Protein AF-A0A846CTP6-F1 (afdb_monomer_lite)

Structure (mmCIF, N/CA/C/O backbone):
data_AF-A0A846CTP6-F1
#
_entry.id   AF-A0A846CTP6-F1
#
loop_
_atom_site.group_PDB
_atom_site.id
_atom_site.type_symbol
_atom_site.label_atom_id
_atom_site.label_alt_id
_atom_site.label_comp_id
_atom_site.label_asym_id
_atom_site.label_entity_id
_atom_site.label_seq_id
_atom_site.pdbx_PDB_ins_code
_atom_site.Cartn_x
_atom_site.Cartn_y
_atom_site.Cartn_z
_atom_site.occupancy
_atom_site.B_iso_or_equiv
_atom_site.auth_seq_id
_atom_site.auth_comp_id
_atom_site.auth_asym_id
_atom_site.auth_atom_id
_atom_site.pdbx_PDB_model_num
ATOM 1 N N . MET A 1 1 ? -0.489 -2.146 7.305 1.00 81.75 1 MET A N 1
ATOM 2 C CA . MET A 1 1 ? 0.493 -1.624 6.332 1.00 81.75 1 MET A CA 1
ATOM 3 C C . MET A 1 1 ? 1.408 -2.768 5.956 1.00 81.75 1 MET A C 1
ATOM 5 O O . MET A 1 1 ? 1.941 -3.407 6.858 1.00 81.75 1 MET A O 1
ATOM 9 N N . VAL A 1 2 ? 1.559 -3.030 4.663 1.00 93.38 2 VAL A N 1
ATOM 10 C CA . VAL A 1 2 ? 2.414 -4.091 4.123 1.00 93.38 2 VAL A CA 1
ATOM 11 C C . VAL A 1 2 ? 3.344 -3.476 3.090 1.00 93.38 2 VAL A C 1
ATOM 13 O O . VAL A 1 2 ? 2.882 -2.752 2.216 1.00 93.38 2 VAL A O 1
ATOM 16 N N . LEU A 1 3 ? 4.639 -3.773 3.191 1.00 95.88 3 LEU A N 1
ATOM 17 C CA . LEU A 1 3 ? 5.658 -3.330 2.242 1.00 95.88 3 LEU A CA 1
ATOM 18 C C . LEU A 1 3 ? 6.191 -4.537 1.465 1.00 95.88 3 LEU A C 1
ATOM 20 O O . LEU A 1 3 ? 6.642 -5.514 2.067 1.00 95.88 3 LEU A O 1
ATOM 24 N N . ILE A 1 4 ? 6.149 -4.458 0.138 1.00 97.75 4 ILE A N 1
ATOM 25 C CA . ILE A 1 4 ? 6.638 -5.480 -0.786 1.00 97.75 4 ILE A CA 1
ATOM 26 C C . ILE A 1 4 ? 7.762 -4.881 -1.629 1.00 97.75 4 ILE A C 1
ATOM 28 O O . ILE A 1 4 ? 7.510 -4.068 -2.515 1.00 97.75 4 ILE A O 1
ATOM 32 N N . GLU A 1 5 ? 8.995 -5.320 -1.384 1.00 98.00 5 GLU A N 1
ATOM 33 C CA . GLU A 1 5 ? 10.136 -4.970 -2.238 1.00 98.00 5 GLU A CA 1
ATOM 34 C C . GLU A 1 5 ? 9.989 -5.670 -3.596 1.00 98.00 5 GLU A C 1
ATOM 36 O O . GLU A 1 5 ? 9.775 -6.895 -3.648 1.00 98.00 5 GLU A O 1
ATOM 41 N N . ALA A 1 6 ? 10.113 -4.928 -4.699 1.00 97.94 6 ALA A N 1
ATOM 42 C CA . ALA A 1 6 ? 9.926 -5.465 -6.048 1.00 97.94 6 ALA A CA 1
ATOM 43 C C . ALA A 1 6 ? 10.964 -6.550 -6.392 1.00 97.94 6 ALA A C 1
ATOM 45 O O . ALA A 1 6 ? 10.695 -7.482 -7.162 1.00 97.94 6 ALA A O 1
ATOM 46 N N . GLU A 1 7 ? 12.152 -6.477 -5.791 1.00 97.19 7 GLU A N 1
ATOM 47 C CA . GLU A 1 7 ? 13.239 -7.444 -5.909 1.00 97.19 7 GLU A CA 1
ATOM 48 C C . GLU A 1 7 ? 13.174 -8.602 -4.899 1.00 97.19 7 GLU A C 1
ATOM 50 O O . GLU A 1 7 ? 13.998 -9.518 -4.989 1.00 97.19 7 GLU A O 1
ATOM 55 N N . SER A 1 8 ? 12.201 -8.621 -3.980 1.00 96.75 8 SER A N 1
ATOM 56 C CA . SER A 1 8 ? 12.082 -9.693 -2.980 1.00 96.75 8 SER A CA 1
ATOM 57 C C . SER A 1 8 ? 11.817 -11.068 -3.600 1.00 96.75 8 SER A C 1
ATOM 59 O O . SER A 1 8 ? 11.243 -11.197 -4.683 1.00 96.75 8 SER A O 1
ATOM 61 N N . ASP A 1 9 ? 12.174 -12.136 -2.885 1.00 96.31 9 ASP A N 1
ATOM 62 C CA . ASP A 1 9 ? 11.922 -13.520 -3.321 1.00 96.31 9 ASP A CA 1
ATOM 63 C C . ASP A 1 9 ? 10.427 -13.879 -3.383 1.00 96.31 9 ASP A C 1
ATOM 65 O O . ASP A 1 9 ? 10.045 -14.865 -4.012 1.00 96.31 9 ASP A O 1
ATOM 69 N N . ARG A 1 10 ? 9.572 -13.077 -2.738 1.00 95.38 10 ARG A N 1
ATOM 70 C CA . ARG A 1 10 ? 8.116 -13.238 -2.761 1.00 95.38 10 ARG A CA 1
ATOM 71 C C . ARG A 1 10 ? 7.496 -12.786 -4.088 1.00 95.38 10 ARG A C 1
ATOM 73 O O . ARG A 1 10 ? 6.404 -13.235 -4.429 1.00 95.38 10 ARG A O 1
ATOM 80 N N . VAL A 1 11 ? 8.182 -11.916 -4.828 1.00 98.19 11 VAL A N 1
ATOM 81 C CA . VAL A 1 11 ? 7.697 -11.366 -6.094 1.00 98.19 11 VAL A CA 1
ATOM 82 C C . VAL A 1 11 ? 8.252 -12.181 -7.254 1.00 98.19 11 VAL A C 1
ATOM 84 O O . VAL A 1 11 ? 9.461 -12.254 -7.484 1.00 98.19 11 VAL A O 1
ATOM 87 N N . THR A 1 12 ? 7.353 -12.776 -8.033 1.00 98.44 12 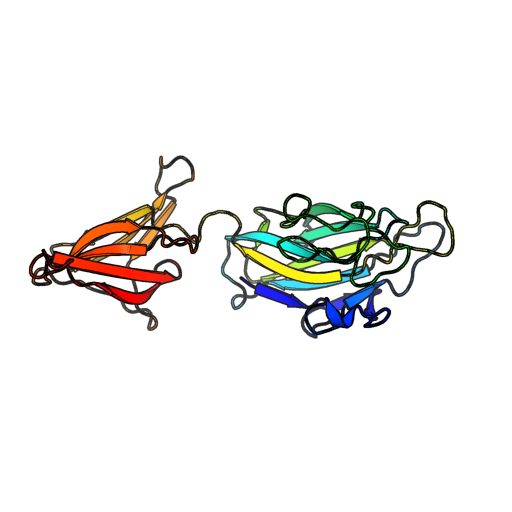THR A N 1
ATOM 88 C CA . THR A 1 12 ? 7.710 -13.358 -9.324 1.00 98.44 12 THR A CA 1
ATOM 89 C C . THR A 1 12 ? 7.899 -12.233 -10.330 1.00 98.44 12 THR A C 1
ATOM 91 O O . THR A 1 12 ? 7.005 -11.418 -10.539 1.00 98.44 12 THR A O 1
ATOM 94 N N . ARG A 1 13 ? 9.065 -12.211 -10.971 1.00 97.69 13 ARG A N 1
ATOM 95 C CA . ARG A 1 13 ? 9.471 -11.210 -11.959 1.00 97.69 13 ARG A CA 1
ATOM 96 C C . ARG A 1 13 ? 9.541 -11.838 -13.344 1.00 97.69 13 ARG A C 1
ATOM 98 O O . ARG A 1 13 ? 10.280 -12.802 -13.543 1.00 97.69 13 ARG A O 1
ATOM 105 N N . VAL A 1 14 ? 8.820 -11.274 -14.305 1.00 96.38 14 VAL A N 1
ATOM 106 C CA . VAL A 1 14 ? 8.931 -11.597 -15.734 1.00 96.38 14 VAL A CA 1
ATOM 107 C C . VAL A 1 14 ? 9.439 -10.360 -16.461 1.00 96.38 14 VAL A C 1
ATOM 109 O O . VAL A 1 14 ? 8.947 -9.267 -16.212 1.00 96.38 14 VAL A O 1
ATOM 112 N N . ASN A 1 15 ? 10.437 -10.533 -17.332 1.00 94.81 15 ASN A N 1
ATOM 113 C CA . ASN A 1 15 ? 11.067 -9.442 -18.086 1.00 94.81 15 ASN A CA 1
ATOM 114 C C . ASN A 1 15 ? 11.619 -8.289 -17.214 1.00 94.81 15 ASN A C 1
ATOM 116 O O . ASN A 1 15 ? 11.739 -7.151 -17.653 1.00 94.81 15 ASN A O 1
ATOM 120 N N . TYR A 1 16 ? 11.996 -8.603 -15.977 1.00 95.94 16 TYR A N 1
ATOM 121 C CA . TYR A 1 16 ? 12.657 -7.687 -15.056 1.00 95.94 16 TYR A CA 1
ATOM 122 C C . TYR A 1 16 ? 14.032 -8.227 -14.675 1.00 95.94 16 TYR A C 1
ATOM 124 O O . TYR A 1 16 ? 14.203 -9.427 -14.447 1.00 95.94 16 TYR A O 1
ATOM 132 N N . GLU A 1 17 ? 15.001 -7.331 -14.548 1.00 95.12 17 GLU A N 1
ATOM 133 C CA . GLU A 1 17 ? 16.251 -7.574 -13.836 1.00 95.12 17 GLU A CA 1
ATOM 134 C C . GLU A 1 17 ? 16.379 -6.625 -12.644 1.00 95.12 17 GLU A C 1
ATOM 136 O O . GLU A 1 17 ? 15.745 -5.577 -12.585 1.00 95.12 17 GLU A O 1
ATOM 141 N N . THR A 1 18 ? 17.200 -7.000 -11.670 1.00 96.56 18 THR A N 1
ATOM 142 C CA . THR A 1 18 ? 17.466 -6.176 -10.486 1.00 96.56 18 THR A CA 1
ATOM 143 C C . THR A 1 18 ? 18.641 -5.236 -10.731 1.00 96.56 18 THR A C 1
ATOM 145 O O . THR A 1 18 ? 19.689 -5.691 -11.193 1.00 96.56 18 THR A O 1
ATOM 148 N N . THR A 1 19 ? 18.534 -3.980 -10.313 1.00 95.19 19 THR A N 1
ATOM 149 C CA . THR A 1 19 ? 19.566 -2.953 -10.489 1.00 95.19 19 THR A CA 1
ATOM 150 C C . THR A 1 19 ? 19.835 -2.188 -9.195 1.00 95.19 19 THR A C 1
ATOM 152 O O . THR A 1 19 ? 18.993 -2.090 -8.307 1.00 95.19 19 THR A O 1
ATOM 155 N N . SER A 1 20 ? 21.045 -1.654 -9.089 1.00 95.06 20 SER A N 1
ATOM 156 C CA . SER A 1 20 ? 21.465 -0.694 -8.062 1.00 95.06 20 SER A CA 1
ATOM 157 C C . SER A 1 20 ? 22.399 0.362 -8.669 1.00 95.06 20 SER A C 1
ATOM 159 O O . SER A 1 20 ? 23.238 0.945 -7.984 1.00 95.06 20 SER A O 1
ATOM 161 N N . ALA A 1 21 ? 22.343 0.534 -9.993 1.00 92.94 21 ALA A N 1
ATOM 162 C CA . ALA A 1 21 ? 23.186 1.478 -10.714 1.00 92.94 21 ALA A CA 1
ATOM 163 C C . ALA A 1 21 ? 22.807 2.931 -10.378 1.00 92.94 21 ALA A C 1
ATOM 165 O O . ALA A 1 21 ? 21.792 3.191 -9.742 1.00 92.94 21 ALA A O 1
ATOM 166 N N . ASN A 1 22 ? 23.629 3.893 -10.808 1.00 93.38 22 ASN A N 1
ATOM 167 C CA . ASN A 1 22 ? 23.324 5.330 -10.733 1.00 93.38 22 ASN A CA 1
ATOM 168 C C . ASN A 1 22 ? 22.947 5.860 -9.334 1.00 93.38 22 ASN A C 1
ATOM 170 O O . ASN A 1 22 ? 22.260 6.872 -9.208 1.00 93.38 22 ASN A O 1
ATOM 174 N N . ASN A 1 23 ? 23.452 5.220 -8.275 1.00 95.75 23 ASN A N 1
ATOM 175 C CA . ASN A 1 23 ? 23.150 5.530 -6.874 1.00 95.75 23 ASN A CA 1
ATOM 176 C C . ASN A 1 23 ? 21.682 5.293 -6.467 1.00 95.75 23 ASN A C 1
ATOM 178 O O . ASN A 1 23 ? 21.224 5.880 -5.479 1.00 95.75 23 ASN A O 1
ATOM 182 N N . ILE A 1 24 ? 20.938 4.469 -7.215 1.00 94.88 24 ILE A N 1
ATOM 183 C CA . ILE A 1 24 ? 19.574 4.034 -6.869 1.00 94.88 24 ILE A CA 1
ATOM 184 C C . ILE A 1 24 ? 19.533 3.446 -5.453 1.00 94.88 24 ILE A C 1
ATOM 186 O O . ILE A 1 24 ? 18.601 3.720 -4.706 1.00 94.88 24 ILE A O 1
ATOM 190 N N . ASP A 1 25 ? 20.590 2.749 -5.034 1.00 95.75 25 ASP A N 1
ATOM 191 C CA . ASP A 1 25 ? 20.755 2.173 -3.695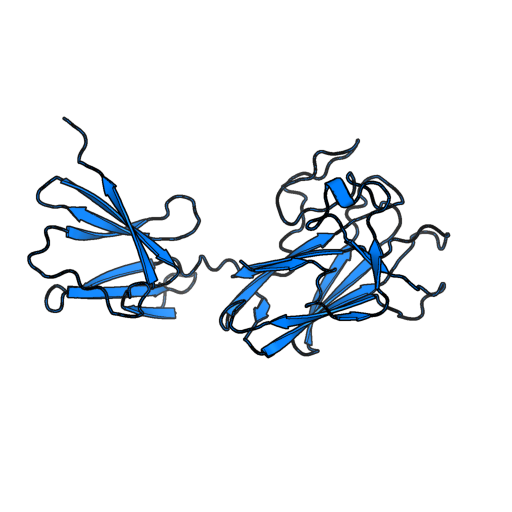 1.00 95.75 25 ASP A CA 1
ATOM 192 C C . ASP A 1 25 ? 20.680 3.192 -2.546 1.00 95.75 25 ASP A C 1
ATOM 194 O O . ASP A 1 25 ? 20.490 2.821 -1.392 1.00 95.75 25 ASP A O 1
ATOM 198 N N . THR A 1 26 ? 20.812 4.488 -2.842 1.00 95.81 26 THR A N 1
ATOM 199 C CA . THR A 1 26 ? 20.724 5.562 -1.840 1.00 95.81 26 THR A CA 1
ATOM 200 C C . THR A 1 26 ? 19.306 6.080 -1.591 1.00 95.81 26 THR A C 1
ATOM 202 O O . THR A 1 26 ? 19.137 6.982 -0.760 1.00 95.81 26 THR A O 1
ATOM 205 N N . VAL A 1 27 ? 18.321 5.595 -2.351 1.00 94.75 27 VAL A N 1
ATOM 206 C CA . VAL A 1 27 ? 16.903 5.975 -2.230 1.00 94.75 27 VAL A CA 1
ATOM 207 C C . VAL A 1 27 ? 15.964 4.778 -2.255 1.00 94.75 27 VAL A C 1
ATOM 209 O O . VAL A 1 27 ? 14.960 4.826 -1.558 1.00 94.75 27 VAL A O 1
ATOM 212 N N . ALA A 1 28 ? 16.307 3.734 -3.010 1.00 95.62 28 ALA A N 1
ATOM 213 C CA . ALA A 1 28 ? 15.524 2.517 -3.106 1.00 95.62 28 ALA A CA 1
ATOM 214 C C . ALA A 1 28 ? 15.439 1.813 -1.750 1.00 95.62 28 ALA A C 1
ATOM 216 O O . ALA A 1 28 ? 16.456 1.650 -1.058 1.00 95.62 28 ALA A O 1
ATOM 217 N N . SER A 1 29 ? 14.236 1.380 -1.389 1.00 93.69 29 SER A N 1
ATOM 218 C CA . SER A 1 29 ? 14.048 0.455 -0.280 1.00 93.69 29 SER A CA 1
ATOM 219 C C . SER A 1 29 ? 14.814 -0.845 -0.572 1.00 93.69 29 SER A C 1
ATOM 221 O O . SER A 1 29 ? 15.117 -1.176 -1.715 1.00 93.69 29 SER A O 1
ATOM 223 N N . GLY A 1 30 ? 15.362 -1.488 0.462 1.00 92.25 30 GLY A N 1
ATOM 224 C CA . GLY A 1 30 ? 16.282 -2.626 0.272 1.00 92.25 30 GLY A CA 1
ATOM 225 C C . GLY A 1 30 ? 17.606 -2.319 -0.470 1.00 92.25 30 GLY A C 1
ATOM 226 O O . GLY A 1 30 ? 18.481 -3.188 -0.549 1.00 92.25 30 GLY A O 1
ATOM 227 N N . GLY A 1 31 ? 17.810 -1.089 -0.961 1.00 95.12 31 GLY A N 1
ATOM 228 C CA . GLY A 1 31 ? 18.980 -0.649 -1.723 1.00 95.12 31 GLY A CA 1
ATOM 229 C C . GLY A 1 31 ? 19.001 -1.109 -3.185 1.00 95.12 31 GLY A C 1
ATOM 230 O O . GLY A 1 31 ? 20.059 -1.052 -3.822 1.00 95.12 31 GLY A O 1
ATOM 231 N N . ARG A 1 32 ? 17.888 -1.613 -3.730 1.00 96.00 32 ARG A N 1
ATOM 232 C CA . ARG A 1 32 ? 17.811 -2.151 -5.098 1.00 96.00 32 ARG A CA 1
ATOM 233 C C . ARG A 1 32 ? 16.427 -1.901 -5.689 1.00 96.00 32 ARG A C 1
ATOM 235 O O . ARG A 1 32 ? 15.459 -1.842 -4.967 1.00 96.00 32 ARG A O 1
ATOM 242 N N . ALA A 1 33 ? 16.356 -1.811 -7.010 1.00 97.56 33 ALA A N 1
ATOM 243 C CA . ALA A 1 33 ? 15.105 -1.701 -7.757 1.00 97.56 33 ALA A CA 1
ATOM 244 C C . ALA A 1 33 ? 15.057 -2.768 -8.860 1.00 97.56 33 ALA A C 1
ATOM 246 O O . ALA A 1 33 ? 16.049 -3.464 -9.118 1.00 97.56 33 ALA A O 1
ATOM 247 N N . VAL A 1 34 ? 13.930 -2.876 -9.557 1.00 97.56 34 VAL A N 1
ATOM 248 C CA . VAL A 1 34 ? 13.780 -3.693 -10.768 1.00 97.56 34 VAL A CA 1
ATOM 249 C C . VAL A 1 34 ? 13.627 -2.809 -12.002 1.00 97.56 34 VAL A C 1
ATOM 251 O O . VAL A 1 34 ? 13.027 -1.743 -11.929 1.00 97.56 34 VAL A O 1
ATOM 254 N N . GLN A 1 35 ? 14.167 -3.245 -13.139 1.00 94.62 35 GLN A N 1
ATOM 255 C CA . GLN A 1 35 ? 14.055 -2.558 -14.433 1.00 94.62 35 GLN A CA 1
ATOM 256 C C . GLN A 1 35 ? 13.762 -3.550 -15.558 1.00 94.62 35 GLN A C 1
ATOM 258 O O . GLN A 1 35 ? 14.200 -4.705 -15.487 1.00 94.62 35 GLN A O 1
ATOM 263 N N . ILE A 1 36 ? 13.026 -3.116 -16.580 1.00 93.75 36 ILE A N 1
ATOM 264 C CA . ILE A 1 36 ? 12.713 -3.963 -17.734 1.00 93.75 36 ILE A CA 1
ATOM 265 C C . ILE A 1 36 ? 14.015 -4.376 -18.435 1.00 93.75 36 ILE A C 1
ATOM 267 O O . ILE A 1 36 ? 14.838 -3.528 -18.777 1.00 93.75 36 ILE A O 1
ATOM 271 N N . SER A 1 37 ? 14.215 -5.683 -18.630 1.00 88.69 37 SER A N 1
ATOM 272 C CA . SER A 1 37 ? 15.474 -6.237 -19.160 1.00 88.69 37 SER A CA 1
ATOM 273 C C . SER A 1 37 ? 15.467 -6.459 -20.674 1.00 88.69 37 SER A C 1
ATOM 275 O O . SER A 1 37 ? 16.529 -6.524 -21.296 1.00 88.69 37 SER A O 1
ATOM 277 N N . SER A 1 38 ? 14.288 -6.557 -21.291 1.00 85.12 38 SER A N 1
ATOM 278 C CA . SER A 1 38 ? 14.128 -6.657 -22.740 1.00 85.12 38 SER A CA 1
ATOM 279 C C . SER A 1 38 ? 12.913 -5.863 -23.215 1.00 85.12 38 SER A C 1
ATOM 281 O O . SER A 1 38 ? 11.793 -6.065 -22.753 1.00 85.12 38 SER A O 1
ATOM 283 N N . PHE A 1 39 ? 13.132 -4.988 -24.191 1.00 74.12 39 PHE A N 1
ATOM 284 C CA . PHE A 1 39 ? 12.098 -4.196 -24.852 1.00 74.12 39 PHE A CA 1
ATOM 285 C C . PHE A 1 39 ? 12.321 -4.258 -26.370 1.00 74.12 39 PHE A C 1
ATOM 287 O O . PHE A 1 39 ? 13.464 -4.266 -26.831 1.00 74.12 39 PHE A O 1
ATOM 294 N N . ASN A 1 40 ? 11.235 -4.368 -27.140 1.00 61.94 40 ASN A N 1
ATOM 295 C CA . ASN A 1 40 ? 11.278 -4.357 -28.601 1.00 61.94 40 ASN A CA 1
ATOM 296 C C . ASN A 1 40 ? 10.861 -2.976 -29.107 1.00 61.94 40 ASN A C 1
ATOM 298 O O . ASN A 1 40 ? 9.764 -2.508 -28.813 1.00 61.94 40 ASN A O 1
ATOM 302 N N . ASP A 1 41 ? 11.731 -2.370 -29.908 1.00 55.19 41 ASP A N 1
ATOM 303 C CA . ASP A 1 41 ? 11.454 -1.165 -30.686 1.00 55.19 41 ASP A CA 1
ATOM 304 C C . ASP A 1 41 ? 11.313 -1.547 -32.181 1.00 55.19 41 ASP A C 1
ATOM 306 O O . ASP A 1 41 ? 12.262 -2.116 -32.741 1.00 55.19 41 ASP A O 1
ATOM 310 N N . PRO A 1 42 ? 10.178 -1.279 -32.865 1.00 55.69 42 PRO A N 1
ATOM 311 C CA . PRO A 1 42 ? 8.929 -0.712 -32.349 1.00 55.69 42 PRO A CA 1
ATOM 312 C C . PRO A 1 42 ? 8.028 -1.760 -31.666 1.00 55.69 42 PRO A C 1
ATOM 314 O O . PRO A 1 42 ? 8.085 -2.949 -31.978 1.00 55.69 42 PRO A O 1
ATOM 317 N N . VAL A 1 43 ? 7.178 -1.256 -30.764 1.00 56.69 43 VAL A N 1
ATOM 318 C CA . VAL A 1 43 ? 6.330 -1.938 -29.766 1.00 56.69 43 VAL A CA 1
ATOM 319 C C . VAL A 1 43 ? 5.696 -3.258 -30.239 1.00 56.69 43 VAL A C 1
ATOM 321 O O . VAL A 1 43 ? 4.631 -3.279 -30.858 1.00 56.69 43 VAL A O 1
ATOM 324 N N . GLU A 1 44 ? 6.302 -4.381 -29.856 1.00 55.53 44 GLU A N 1
ATOM 325 C CA . GLU A 1 44 ? 5.509 -5.521 -29.389 1.00 55.53 44 GLU A CA 1
ATOM 326 C C . GLU A 1 44 ? 5.311 -5.339 -27.881 1.00 55.53 44 GLU A C 1
ATOM 328 O O . GLU A 1 44 ? 6.249 -4.951 -27.183 1.00 55.53 44 GLU A O 1
ATOM 333 N N . GLU A 1 45 ? 4.100 -5.593 -27.378 1.00 71.56 45 GLU A N 1
ATOM 334 C CA . GLU A 1 45 ? 3.783 -5.534 -25.946 1.00 71.56 45 GLU A CA 1
ATOM 335 C C . GLU A 1 45 ? 4.586 -6.610 -25.193 1.00 71.56 45 GLU A C 1
ATOM 337 O O . GLU A 1 45 ? 4.123 -7.732 -24.994 1.00 71.56 45 GLU A O 1
ATOM 342 N N . ASN A 1 46 ? 5.819 -6.282 -24.799 1.00 86.69 46 ASN A N 1
ATOM 343 C CA . ASN A 1 46 ? 6.651 -7.111 -23.931 1.00 86.69 46 ASN A CA 1
ATOM 344 C C . ASN A 1 46 ? 6.800 -6.429 -22.564 1.00 86.69 46 ASN A C 1
ATOM 346 O O . ASN A 1 46 ? 7.844 -5.832 -22.286 1.00 86.69 46 ASN A O 1
ATOM 350 N N . PRO A 1 47 ? 5.753 -6.457 -21.722 1.00 92.31 47 PRO A N 1
ATOM 351 C CA . PRO A 1 47 ? 5.789 -5.781 -20.438 1.00 92.31 47 PRO A CA 1
ATOM 352 C C . PRO A 1 47 ? 6.778 -6.440 -19.477 1.00 92.31 47 PRO A C 1
ATOM 354 O O . PRO A 1 47 ? 7.023 -7.648 -19.526 1.00 92.31 47 PRO A O 1
ATOM 357 N N . GLY A 1 48 ? 7.324 -5.639 -18.569 1.00 95.50 48 GLY A N 1
ATOM 358 C CA . GLY A 1 48 ? 7.793 -6.138 -17.285 1.00 95.50 48 GLY A CA 1
ATOM 359 C C . GLY A 1 48 ? 6.585 -6.493 -16.427 1.00 95.50 48 GLY A C 1
ATOM 360 O O . GLY A 1 48 ? 5.647 -5.707 -16.341 1.00 95.50 48 GLY A O 1
ATOM 361 N N . VAL A 1 49 ? 6.591 -7.665 -15.789 1.00 97.38 49 VAL A N 1
ATOM 362 C CA . VAL A 1 49 ? 5.485 -8.093 -14.924 1.00 97.38 49 VAL A CA 1
ATOM 363 C C . VAL A 1 49 ? 5.990 -8.522 -13.552 1.00 97.38 49 VAL A C 1
ATOM 365 O O . VAL A 1 49 ? 6.862 -9.391 -13.444 1.00 97.38 49 VAL A O 1
ATOM 368 N N . LEU A 1 50 ? 5.405 -7.943 -12.506 1.00 98.50 50 LEU A N 1
ATOM 369 C CA . LEU A 1 50 ? 5.524 -8.388 -11.119 1.00 98.50 50 LEU A CA 1
ATOM 370 C C . LEU A 1 50 ? 4.249 -9.129 -10.716 1.00 98.50 50 LEU A C 1
ATOM 372 O O . LEU A 1 50 ? 3.155 -8.626 -10.952 1.00 98.50 50 LEU A O 1
ATOM 376 N N . ARG A 1 51 ? 4.389 -10.304 -10.092 1.00 98.62 51 ARG A N 1
ATOM 377 C CA . ARG A 1 51 ? 3.273 -11.068 -9.510 1.00 98.62 51 ARG A CA 1
ATOM 378 C C . ARG A 1 51 ? 3.570 -11.498 -8.086 1.00 98.62 51 ARG A C 1
ATOM 380 O O . ARG A 1 51 ? 4.656 -12.012 -7.810 1.00 98.62 51 ARG A O 1
ATOM 387 N N . PHE A 1 52 ? 2.595 -11.355 -7.200 1.00 98.62 52 PHE A N 1
ATOM 388 C CA . PHE A 1 52 ? 2.635 -11.896 -5.843 1.00 98.62 52 PHE A CA 1
ATOM 389 C C . PHE A 1 52 ? 1.214 -12.119 -5.322 1.00 98.62 52 PHE A C 1
ATOM 391 O O . PHE A 1 52 ? 0.264 -11.513 -5.804 1.00 98.62 52 PHE A O 1
ATOM 398 N N . GLN A 1 53 ? 1.059 -12.997 -4.331 1.00 98.38 53 GLN A N 1
ATOM 399 C CA . GLN A 1 53 ? -0.239 -13.237 -3.695 1.00 98.38 53 GLN A CA 1
ATOM 400 C C . GLN A 1 53 ? -0.412 -12.380 -2.447 1.00 98.38 53 GLN A C 1
ATOM 402 O O . GLN A 1 53 ? 0.533 -12.254 -1.664 1.00 98.38 53 GLN A O 1
ATOM 407 N N . TRP A 1 54 ? -1.619 -11.862 -2.233 1.00 97.81 54 TRP A N 1
ATOM 408 C CA . TRP A 1 54 ? -2.066 -11.330 -0.950 1.00 97.81 54 TRP A CA 1
ATOM 409 C C . TRP A 1 54 ? -2.387 -12.490 -0.003 1.00 97.81 54 TRP A C 1
ATOM 411 O O . TRP A 1 54 ? -3.168 -13.384 -0.331 1.00 97.81 54 TRP A O 1
ATOM 421 N N . THR A 1 55 ? -1.765 -12.524 1.170 1.00 95.56 55 THR A N 1
ATOM 422 C CA . THR A 1 55 ? -1.892 -13.619 2.138 1.00 95.56 55 THR A CA 1
ATOM 423 C C . THR A 1 55 ? -2.639 -13.170 3.388 1.00 95.56 55 THR A C 1
ATOM 425 O O . THR A 1 55 ? -2.810 -11.983 3.647 1.00 95.56 55 THR A O 1
ATOM 428 N N . ALA A 1 56 ? -3.065 -14.133 4.207 1.00 82.62 56 ALA A N 1
ATOM 429 C CA . ALA A 1 56 ? -3.712 -13.832 5.483 1.00 82.62 56 ALA A CA 1
ATOM 430 C C . ALA A 1 56 ? -2.793 -13.091 6.473 1.00 82.62 56 ALA A C 1
ATOM 432 O O . ALA A 1 56 ? -3.306 -12.412 7.358 1.00 82.62 56 ALA A O 1
ATOM 433 N N . ASP A 1 57 ? -1.469 -13.209 6.313 1.00 87.81 57 ASP A N 1
ATOM 434 C CA . ASP A 1 57 ? -0.485 -12.495 7.135 1.00 87.81 57 ASP A CA 1
ATOM 435 C C . ASP A 1 57 ? -0.311 -11.032 6.683 1.00 87.81 57 ASP A C 1
ATOM 437 O O . ASP A 1 57 ? 0.121 -10.197 7.473 1.00 87.81 57 ASP A O 1
ATOM 441 N N . ASP A 1 58 ? -0.663 -10.708 5.433 1.00 88.44 58 ASP A N 1
ATOM 442 C CA . ASP A 1 58 ? -0.633 -9.333 4.915 1.00 88.44 58 ASP A CA 1
ATOM 443 C C . ASP A 1 58 ? -1.851 -8.533 5.373 1.00 88.44 58 ASP A C 1
ATOM 445 O O . ASP A 1 58 ? -1.752 -7.366 5.759 1.00 88.44 58 ASP A O 1
ATOM 449 N N . GLY A 1 59 ? -3.017 -9.175 5.361 1.00 82.75 59 GLY A N 1
ATOM 450 C CA . GLY A 1 59 ? -4.228 -8.608 5.922 1.00 82.75 59 GLY A CA 1
ATOM 451 C C . GLY A 1 59 ? -5.490 -9.385 5.563 1.00 82.75 59 GLY A C 1
ATOM 452 O O . GLY A 1 59 ? -5.477 -10.268 4.701 1.00 82.75 59 GLY A O 1
ATOM 453 N N . PRO A 1 60 ? -6.605 -9.079 6.246 1.00 83.38 60 PRO A N 1
ATOM 454 C CA . PRO A 1 60 ? -7.900 -9.687 5.968 1.00 83.38 60 PRO A CA 1
ATOM 455 C C . PRO A 1 60 ? -8.454 -9.254 4.602 1.00 83.38 60 PRO A C 1
ATOM 457 O O . PRO A 1 60 ? -7.831 -8.505 3.858 1.00 83.38 60 PRO A O 1
ATOM 460 N N . ALA A 1 61 ? -9.651 -9.737 4.268 1.00 83.25 61 ALA A N 1
ATOM 461 C CA . ALA A 1 61 ? -10.393 -9.167 3.153 1.00 83.25 61 ALA A CA 1
ATOM 462 C C . ALA A 1 61 ? -10.836 -7.732 3.482 1.00 83.25 61 ALA A C 1
ATOM 464 O O . ALA A 1 61 ? -11.354 -7.499 4.577 1.00 83.25 61 ALA A O 1
ATOM 465 N N . GLY A 1 62 ? -10.657 -6.794 2.553 1.00 83.12 62 GLY A N 1
ATOM 466 C CA . GLY A 1 62 ? -10.960 -5.379 2.762 1.00 83.12 62 GLY A CA 1
ATOM 467 C C . GLY A 1 62 ? -10.554 -4.494 1.586 1.00 83.12 62 GLY A C 1
ATOM 468 O O . GLY A 1 62 ? -10.128 -4.992 0.544 1.00 83.12 62 GLY A O 1
ATOM 469 N N . LYS A 1 63 ? -10.696 -3.178 1.767 1.00 87.12 63 LYS A N 1
ATOM 470 C CA . LYS A 1 63 ? -10.252 -2.164 0.807 1.00 87.12 63 LYS A CA 1
ATOM 471 C C . LYS A 1 63 ? -8.863 -1.654 1.157 1.00 87.12 63 LYS A C 1
ATOM 473 O O . LYS A 1 63 ? -8.578 -1.391 2.324 1.00 87.12 63 LYS A O 1
ATOM 478 N N . TYR A 1 64 ? -8.028 -1.494 0.140 1.00 91.31 64 TYR A N 1
ATOM 479 C CA . TYR A 1 64 ? -6.627 -1.123 0.277 1.00 91.31 64 TYR A CA 1
ATOM 480 C C . TYR A 1 64 ? -6.219 -0.040 -0.727 1.00 91.31 64 TYR A C 1
ATOM 482 O O . TYR A 1 64 ? -6.600 -0.089 -1.896 1.00 91.31 64 TYR A O 1
ATOM 490 N N . ASP A 1 65 ? -5.429 0.920 -0.265 1.00 94.19 65 ASP A N 1
ATOM 491 C CA . ASP A 1 65 ? -4.702 1.871 -1.092 1.00 94.19 65 ASP A CA 1
ATOM 492 C C . ASP A 1 65 ? -3.322 1.298 -1.429 1.00 94.19 65 ASP A C 1
ATOM 494 O O . ASP A 1 65 ? -2.646 0.685 -0.597 1.00 94.19 65 ASP A O 1
ATOM 498 N N . ILE A 1 66 ? -2.918 1.483 -2.682 1.00 97.69 66 ILE A N 1
ATOM 499 C CA . ILE A 1 66 ? -1.692 0.956 -3.265 1.00 97.69 66 ILE A CA 1
ATOM 500 C C . ILE A 1 66 ? -0.799 2.133 -3.643 1.00 97.69 66 ILE A C 1
ATOM 502 O O . ILE A 1 66 ? -1.061 2.858 -4.610 1.00 97.69 66 ILE A O 1
ATOM 506 N N . SER A 1 67 ? 0.284 2.286 -2.895 1.00 98.00 67 SER A N 1
ATOM 507 C CA . SER A 1 67 ? 1.379 3.196 -3.200 1.00 98.00 67 SER A CA 1
ATOM 508 C C . SER A 1 67 ? 2.513 2.428 -3.869 1.00 98.00 67 SER A C 1
ATOM 510 O O . SER A 1 67 ? 2.838 1.305 -3.484 1.00 98.00 67 SER A O 1
ATOM 512 N N . ILE A 1 68 ? 3.141 3.025 -4.875 1.00 98.44 68 ILE A N 1
ATOM 513 C CA . ILE A 1 68 ? 4.268 2.431 -5.595 1.00 98.44 68 ILE A CA 1
ATOM 514 C C . ILE A 1 68 ? 5.398 3.451 -5.609 1.00 98.44 68 ILE A C 1
ATOM 516 O O . ILE A 1 68 ? 5.208 4.591 -6.031 1.00 98.44 68 ILE A O 1
ATOM 520 N N . ALA A 1 69 ? 6.579 3.041 -5.157 1.00 98.38 69 ALA A N 1
ATOM 521 C CA . ALA A 1 69 ? 7.804 3.791 -5.357 1.00 98.38 69 ALA A CA 1
ATOM 522 C C . ALA A 1 69 ? 8.438 3.384 -6.684 1.00 98.38 69 ALA A C 1
ATOM 524 O O . ALA A 1 69 ? 8.594 2.196 -6.982 1.00 98.38 69 ALA A O 1
ATOM 525 N N . TYR A 1 70 ? 8.799 4.375 -7.487 1.00 97.94 70 TYR A N 1
ATOM 526 C CA . TYR A 1 70 ? 9.282 4.164 -8.847 1.00 97.94 70 TYR A CA 1
ATOM 527 C C . TYR A 1 70 ? 10.238 5.281 -9.269 1.00 97.94 70 TYR A C 1
ATOM 529 O O . TYR A 1 70 ? 10.474 6.240 -8.531 1.00 97.94 70 TYR A O 1
ATOM 537 N N . PHE A 1 71 ? 10.827 5.133 -10.450 1.00 96.31 71 PHE A N 1
ATOM 538 C CA . PHE A 1 71 ? 11.651 6.166 -11.071 1.00 96.31 71 PHE A CA 1
ATOM 539 C C . PHE A 1 71 ? 10.960 6.661 -12.330 1.00 96.31 71 PHE A C 1
ATOM 541 O O . PHE A 1 71 ? 10.588 5.845 -13.168 1.00 96.31 71 PHE A O 1
ATOM 548 N N . ASP A 1 72 ? 10.838 7.976 -12.431 1.00 94.62 72 ASP A N 1
ATOM 549 C CA . ASP A 1 72 ? 10.151 8.686 -13.503 1.00 94.62 72 ASP A CA 1
ATOM 550 C C . ASP A 1 72 ? 11.160 9.571 -14.226 1.00 94.62 72 ASP A C 1
ATOM 552 O O . ASP A 1 72 ? 11.803 10.400 -13.587 1.00 94.62 72 ASP A O 1
ATOM 556 N N . GLU A 1 73 ? 11.364 9.373 -15.519 1.00 91.06 73 GLU A N 1
ATOM 557 C CA . GLU A 1 73 ? 12.388 10.096 -16.285 1.00 91.06 73 GLU A CA 1
ATOM 558 C C . GLU A 1 73 ? 11.781 11.187 -17.173 1.00 91.06 73 GLU A C 1
ATOM 560 O O . GLU A 1 73 ? 10.572 11.281 -17.342 1.00 91.06 73 GLU A O 1
ATOM 565 N N . GLU A 1 74 ? 12.619 12.060 -17.735 1.00 89.25 74 GLU A N 1
ATOM 566 C CA . GLU A 1 74 ? 12.166 13.110 -18.666 1.00 89.25 74 GLU A CA 1
ATOM 567 C C . GLU A 1 74 ? 11.859 12.563 -20.079 1.00 89.25 74 GLU A C 1
ATOM 569 O O . GLU A 1 74 ? 11.369 13.294 -20.941 1.00 89.25 74 GLU A O 1
ATOM 574 N N . ASP A 1 75 ? 12.187 11.298 -20.345 1.00 75.31 75 ASP A N 1
ATOM 575 C CA . ASP A 1 75 ? 12.165 10.666 -21.661 1.00 75.31 75 ASP A CA 1
ATOM 576 C C . ASP A 1 75 ? 11.370 9.354 -21.697 1.00 75.31 75 ASP A C 1
ATOM 578 O O . ASP A 1 75 ? 11.899 8.271 -21.928 1.00 75.31 75 ASP A O 1
ATOM 582 N N . GLY A 1 76 ? 10.056 9.473 -21.570 1.00 84.25 76 GLY A N 1
ATOM 583 C CA . GLY A 1 76 ? 9.125 8.370 -21.776 1.00 84.25 76 GLY A CA 1
ATOM 584 C C . GLY A 1 76 ? 7.793 8.643 -21.099 1.00 84.25 76 GLY A C 1
ATOM 585 O O . GLY A 1 76 ? 7.673 9.551 -20.282 1.00 84.25 76 GLY A O 1
ATOM 586 N N . GLU A 1 77 ? 6.782 7.887 -21.505 1.00 89.38 77 GLU A N 1
ATOM 587 C CA . GLU A 1 77 ? 5.501 7.801 -20.815 1.00 89.38 77 GLU A CA 1
ATOM 588 C C . GLU A 1 77 ? 5.207 6.330 -20.494 1.00 89.38 77 GLU A C 1
ATOM 590 O O . GLU A 1 77 ? 4.322 5.724 -21.095 1.00 89.38 77 GLU A O 1
ATOM 595 N N . SER A 1 78 ? 5.969 5.724 -19.580 1.00 91.25 78 SER A N 1
ATOM 596 C CA . SER A 1 78 ? 5.886 4.292 -19.250 1.00 91.25 78 SER A CA 1
ATOM 597 C C . SER A 1 78 ? 4.530 3.931 -18.609 1.00 91.25 78 SER A C 1
ATOM 599 O O . SER A 1 78 ? 4.287 4.274 -17.443 1.00 91.25 78 SER A O 1
ATOM 601 N N . PRO A 1 79 ? 3.623 3.208 -19.304 1.00 93.81 79 PRO A N 1
ATOM 602 C CA . PRO A 1 79 ? 2.314 2.871 -18.764 1.00 93.81 79 PRO A CA 1
ATOM 603 C C . PRO A 1 79 ? 2.377 1.625 -17.871 1.00 93.81 79 PRO A C 1
ATOM 605 O O . PRO A 1 79 ? 2.931 0.586 -18.234 1.00 93.81 79 PRO A O 1
ATOM 608 N N . LEU A 1 80 ? 1.725 1.718 -16.718 1.00 96.94 80 LEU A N 1
ATOM 609 C CA . LEU A 1 80 ? 1.500 0.669 -15.733 1.00 96.94 80 LEU A CA 1
ATOM 610 C C . LEU A 1 80 ? 0.027 0.246 -15.739 1.00 96.94 80 LEU A C 1
ATOM 612 O O . LEU A 1 80 ? -0.876 1.081 -15.738 1.00 96.94 80 LEU A O 1
ATOM 616 N N . THR A 1 81 ? -0.218 -1.060 -15.671 1.00 98.06 81 THR A N 1
ATOM 617 C CA . THR A 1 81 ? -1.526 -1.679 -15.418 1.00 98.06 81 THR A CA 1
ATOM 618 C C . THR A 1 81 ? -1.464 -2.478 -14.121 1.00 98.06 81 THR A C 1
ATOM 620 O O . THR A 1 81 ? -0.581 -3.319 -13.958 1.00 98.06 81 THR A O 1
ATOM 623 N N . PHE A 1 82 ? -2.408 -2.229 -13.213 1.00 98.62 82 PHE A N 1
ATOM 624 C CA . PHE A 1 82 ? -2.559 -2.964 -11.958 1.00 98.62 82 PHE A CA 1
ATOM 625 C C . PHE A 1 82 ? -3.793 -3.862 -12.027 1.00 98.62 82 PHE A C 1
ATOM 627 O O . PHE A 1 82 ? -4.886 -3.394 -12.368 1.00 98.62 82 PHE A O 1
ATOM 634 N N . SER A 1 83 ? -3.628 -5.140 -11.690 1.00 98.69 83 SER A N 1
ATOM 635 C CA . SER A 1 83 ? -4.696 -6.140 -11.748 1.00 98.69 83 SER A CA 1
ATOM 636 C C . SER A 1 83 ? -4.758 -6.996 -10.487 1.00 98.69 83 SER A C 1
ATOM 638 O O . SER A 1 83 ? -3.736 -7.279 -9.863 1.00 98.69 83 SER A O 1
ATOM 640 N N . VAL A 1 84 ? -5.968 -7.449 -10.156 1.00 98.69 84 VAL A N 1
ATOM 641 C CA . VAL A 1 84 ? -6.245 -8.418 -9.089 1.00 98.69 84 VAL A CA 1
ATOM 642 C C . VAL A 1 84 ? -7.024 -9.586 -9.691 1.00 98.69 84 VAL A C 1
ATOM 644 O O . VAL A 1 84 ? -8.108 -9.394 -10.250 1.00 98.69 84 VAL A O 1
ATOM 647 N N . ASN A 1 85 ? -6.482 -10.801 -9.592 1.00 97.88 85 ASN A N 1
ATOM 648 C CA . ASN A 1 85 ? -7.055 -12.022 -10.173 1.00 97.88 85 ASN A CA 1
ATOM 649 C C . ASN A 1 85 ? -7.419 -11.858 -11.663 1.00 97.88 85 ASN A C 1
ATOM 651 O O . ASN A 1 85 ? -8.568 -12.083 -12.050 1.00 97.88 85 ASN A O 1
ATOM 655 N N . ASP A 1 86 ? -6.467 -11.388 -12.475 1.00 96.06 86 ASP A N 1
ATOM 656 C CA . ASP A 1 86 ? -6.629 -11.063 -13.906 1.00 96.06 86 ASP A CA 1
ATOM 657 C C . ASP A 1 86 ? -7.641 -9.939 -14.232 1.00 96.06 86 ASP A C 1
ATOM 659 O O . ASP A 1 86 ? -7.856 -9.614 -15.402 1.00 96.06 86 ASP A O 1
ATOM 663 N N . ASN A 1 87 ? -8.264 -9.306 -13.230 1.00 97.38 87 ASN A N 1
ATOM 664 C CA . ASN A 1 87 ? -9.152 -8.164 -13.439 1.00 97.38 87 ASN A CA 1
ATOM 665 C C . ASN A 1 87 ? -8.369 -6.863 -13.291 1.00 97.38 87 ASN A C 1
ATOM 667 O O . ASN A 1 87 ? -7.812 -6.587 -12.228 1.00 97.38 87 ASN A O 1
ATOM 671 N N . VAL A 1 88 ? -8.374 -6.042 -14.340 1.00 98.25 88 VAL A N 1
ATOM 672 C CA . VAL A 1 88 ? -7.746 -4.717 -14.313 1.00 98.25 88 VAL A CA 1
ATOM 673 C C . VAL A 1 88 ? -8.480 -3.823 -13.316 1.00 98.25 88 VAL A C 1
ATOM 675 O O . VAL A 1 88 ? -9.671 -3.553 -13.473 1.00 98.25 88 VAL A O 1
ATOM 678 N N . VAL A 1 89 ? -7.745 -3.343 -12.316 1.00 97.81 89 VAL A N 1
ATOM 679 C CA . VAL A 1 89 ? -8.212 -2.348 -11.342 1.00 97.81 89 VAL A CA 1
ATOM 680 C C . VAL A 1 89 ? -8.050 -0.947 -11.919 1.00 97.81 89 VAL A C 1
ATOM 682 O O . VAL A 1 89 ? -8.952 -0.120 -11.819 1.00 97.81 89 VAL A O 1
ATOM 685 N N . GLY A 1 90 ? -6.909 -0.683 -12.556 1.00 97.75 90 GLY A N 1
ATOM 686 C CA . GLY A 1 90 ? -6.615 0.619 -13.129 1.00 97.75 90 GLY A CA 1
ATOM 687 C C . GLY A 1 90 ? -5.274 0.672 -13.846 1.00 97.75 90 GLY A C 1
ATOM 688 O O . GLY A 1 90 ? -4.505 -0.290 -13.870 1.00 97.75 90 GLY A O 1
ATOM 689 N N . THR A 1 91 ? -5.008 1.834 -14.430 1.00 97.50 91 THR A N 1
ATOM 690 C CA . THR A 1 91 ? -3.755 2.143 -15.118 1.00 97.50 91 THR A CA 1
ATOM 691 C C . THR A 1 91 ? -3.178 3.451 -14.602 1.00 97.50 91 THR A C 1
ATOM 693 O O . THR A 1 91 ? -3.932 4.364 -14.268 1.00 97.50 91 THR A O 1
ATOM 696 N N . TYR A 1 92 ? -1.858 3.566 -14.610 1.00 97.56 92 TYR A N 1
ATOM 697 C CA . TYR A 1 92 ? -1.125 4.782 -14.277 1.00 97.56 92 TYR A CA 1
ATOM 698 C C . TYR A 1 92 ? 0.016 4.967 -15.276 1.00 97.56 92 TYR A C 1
ATOM 700 O O . TYR A 1 92 ? 0.516 3.983 -15.803 1.00 97.56 92 TYR A O 1
ATOM 708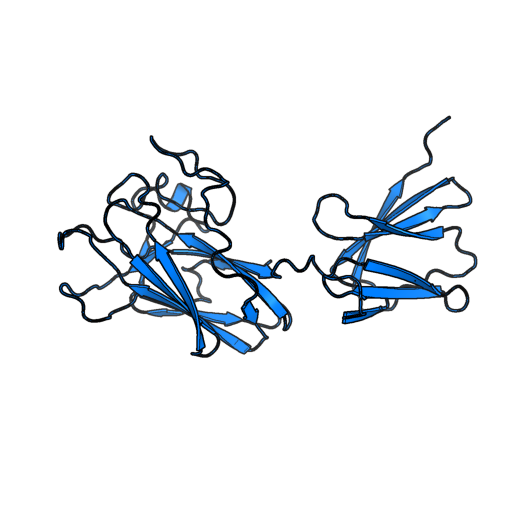 N N . VAL A 1 93 ? 0.416 6.199 -15.573 1.00 95.06 93 VAL A N 1
ATOM 709 C CA . VAL A 1 93 ? 1.516 6.471 -16.508 1.00 95.06 93 VAL A CA 1
ATOM 710 C C . VAL A 1 93 ? 2.579 7.256 -15.764 1.00 95.06 93 VAL A C 1
ATOM 712 O O . VAL A 1 93 ? 2.263 8.272 -15.143 1.00 95.06 93 VAL A O 1
ATOM 715 N N . TYR A 1 94 ? 3.818 6.778 -15.814 1.00 94.00 94 TYR A N 1
ATOM 716 C CA . TYR A 1 94 ? 4.969 7.522 -15.315 1.00 94.00 94 TYR A CA 1
ATOM 717 C C . TYR A 1 94 ? 5.196 8.694 -16.277 1.00 94.00 94 TYR A C 1
ATOM 719 O O . TYR A 1 94 ? 5.473 8.489 -17.451 1.00 94.00 94 TYR A O 1
ATOM 727 N N . ASN A 1 95 ? 4.850 9.905 -15.834 1.00 93.25 95 ASN A N 1
ATOM 728 C CA . ASN A 1 95 ? 4.885 11.120 -16.651 1.00 93.25 95 ASN A CA 1
ATOM 729 C C . ASN A 1 95 ? 5.012 12.395 -15.791 1.00 93.25 95 ASN A C 1
ATOM 731 O O . ASN A 1 95 ? 4.527 13.473 -16.154 1.00 93.25 95 ASN A O 1
ATOM 735 N N . LEU A 1 96 ? 5.630 12.303 -14.608 1.00 93.44 96 LEU A N 1
ATOM 736 C CA . LEU A 1 96 ? 5.975 13.506 -13.831 1.00 93.44 96 LEU A CA 1
ATOM 737 C C . LEU A 1 96 ? 7.105 14.297 -14.525 1.00 93.44 96 LEU A C 1
ATOM 739 O O . LEU A 1 96 ? 7.295 15.491 -14.259 1.00 93.44 96 LEU A O 1
ATOM 743 N N . ASN A 1 97 ? 7.802 13.643 -15.459 1.00 92.44 97 ASN A N 1
ATOM 744 C CA . ASN A 1 97 ? 8.962 14.095 -16.206 1.00 92.44 97 ASN A CA 1
ATOM 745 C C . ASN A 1 97 ? 10.109 14.536 -15.291 1.00 92.44 97 ASN A C 1
ATOM 747 O O . ASN A 1 97 ? 10.726 15.574 -15.535 1.00 92.44 97 ASN A O 1
ATOM 751 N N . LEU A 1 98 ? 10.372 13.858 -14.173 1.00 93.50 98 LEU A N 1
ATOM 752 C CA . LEU A 1 98 ? 11.380 14.343 -13.221 1.00 93.50 98 LEU A CA 1
ATOM 753 C C . LEU A 1 98 ? 12.782 14.452 -13.872 1.00 93.50 98 LEU A C 1
ATOM 755 O O . LEU A 1 98 ? 13.116 13.685 -14.769 1.00 93.50 98 LEU A O 1
ATOM 759 N N . PRO A 1 99 ? 13.631 15.425 -13.469 1.00 91.81 99 PRO A N 1
ATOM 760 C CA . PRO A 1 99 ? 14.857 15.724 -14.212 1.00 91.81 99 PRO A CA 1
ATOM 761 C C . PRO A 1 99 ? 15.811 14.532 -14.318 1.00 91.81 99 PRO A C 1
ATOM 763 O O . PRO A 1 99 ? 16.273 14.029 -13.294 1.00 91.81 99 PRO A O 1
ATOM 766 N N . GLY A 1 100 ? 16.211 14.197 -15.543 1.00 89.25 100 GLY A N 1
ATOM 767 C CA . GLY A 1 100 ? 17.163 13.126 -15.830 1.00 89.25 100 GLY A CA 1
ATOM 768 C C . GLY A 1 100 ? 16.604 12.129 -16.841 1.00 89.25 100 GLY A C 1
ATOM 769 O O . GLY A 1 100 ? 15.436 11.775 -16.775 1.00 89.25 100 GLY A O 1
ATOM 770 N N . ILE A 1 101 ? 17.471 11.672 -17.746 1.00 87.44 101 ILE A N 1
ATOM 771 C CA . ILE A 1 101 ? 17.169 10.687 -18.809 1.00 87.44 101 ILE A CA 1
ATOM 772 C C . ILE A 1 101 ? 17.606 9.255 -18.436 1.00 87.44 101 ILE A C 1
ATOM 774 O O . ILE A 1 101 ? 17.781 8.374 -19.269 1.00 87.44 101 ILE A O 1
ATOM 778 N N . THR A 1 102 ? 17.971 9.068 -17.167 1.00 89.44 102 THR A N 1
ATOM 779 C CA . THR A 1 102 ? 18.324 7.776 -16.566 1.00 89.44 102 THR A CA 1
ATOM 780 C C . THR A 1 102 ? 17.814 7.771 -15.126 1.00 89.44 102 THR A C 1
ATOM 782 O O . THR A 1 102 ? 17.873 8.823 -14.488 1.00 89.44 102 THR A O 1
ATOM 785 N N . ALA A 1 103 ? 17.426 6.626 -14.560 1.00 92.00 103 ALA A N 1
ATOM 786 C CA . ALA A 1 103 ? 17.064 6.550 -13.147 1.00 92.00 103 ALA A CA 1
ATOM 787 C C . ALA A 1 103 ? 18.253 6.913 -12.272 1.00 92.00 103 ALA A C 1
ATOM 789 O O . ALA A 1 103 ? 19.341 6.343 -12.393 1.00 92.00 103 ALA A O 1
ATOM 790 N N . GLU A 1 104 ? 18.008 7.833 -11.355 1.00 94.56 104 GLU A N 1
ATOM 791 C CA . GLU A 1 104 ? 18.936 8.302 -10.347 1.00 94.56 104 GLU A CA 1
ATOM 792 C C . GLU A 1 104 ? 18.141 8.881 -9.160 1.00 94.56 104 GLU A C 1
ATOM 794 O O . GLU A 1 104 ? 16.948 9.153 -9.249 1.00 94.56 104 GLU A O 1
ATOM 799 N N . PRO A 1 105 ? 18.763 9.151 -8.007 1.00 96.31 105 PRO A N 1
ATOM 800 C CA . PRO A 1 105 ? 18.018 9.596 -6.833 1.00 96.31 105 PRO A CA 1
ATOM 801 C C . PRO A 1 105 ? 17.137 10.841 -6.966 1.00 96.31 105 PRO A C 1
ATOM 803 O O . PRO A 1 105 ? 16.279 11.054 -6.115 1.00 96.31 105 PRO A O 1
ATOM 806 N N . ARG A 1 106 ? 17.376 11.714 -7.950 1.00 95.44 106 ARG A N 1
ATOM 807 C CA . ARG A 1 106 ? 16.597 12.953 -8.119 1.00 95.44 106 ARG A CA 1
ATOM 808 C C . ARG A 1 106 ? 15.267 12.748 -8.837 1.00 95.44 106 ARG A C 1
ATOM 810 O O . ARG A 1 106 ? 14.421 13.628 -8.760 1.00 95.44 106 ARG A O 1
ATOM 817 N N . ASN A 1 107 ? 15.117 11.625 -9.530 1.00 95.75 107 ASN A N 1
ATOM 818 C CA . ASN A 1 107 ? 13.932 11.296 -10.309 1.00 95.75 107 ASN A CA 1
ATOM 819 C C . ASN A 1 107 ? 13.199 10.068 -9.736 1.00 95.75 107 ASN A C 1
ATOM 821 O O . ASN A 1 107 ? 12.396 9.415 -10.388 1.00 95.75 107 ASN A O 1
ATOM 825 N N . TYR A 1 108 ? 13.469 9.794 -8.457 1.00 97.50 108 TYR A N 1
ATOM 826 C CA . TYR A 1 108 ? 12.758 8.830 -7.634 1.00 97.50 108 TYR A CA 1
ATOM 827 C C . TYR A 1 108 ? 11.474 9.440 -7.066 1.00 97.50 108 TYR A C 1
ATOM 829 O O . TYR A 1 108 ? 11.504 10.525 -6.472 1.00 97.50 108 TYR A O 1
ATOM 837 N N . VAL A 1 109 ? 10.375 8.710 -7.199 1.00 98.12 109 VAL A N 1
ATOM 838 C CA . VAL A 1 109 ? 9.071 9.005 -6.612 1.00 98.12 109 VAL A CA 1
ATOM 839 C C . VAL A 1 109 ? 8.903 8.094 -5.390 1.00 98.12 109 VAL A C 1
ATOM 841 O O . VAL A 1 109 ? 8.767 6.883 -5.563 1.00 98.12 109 VAL A O 1
ATOM 844 N N . PRO A 1 110 ? 8.970 8.627 -4.154 1.00 97.19 110 PRO A N 1
ATOM 845 C CA . PRO A 1 110 ? 8.851 7.823 -2.941 1.00 97.19 110 PRO A CA 1
ATOM 846 C C . PRO A 1 110 ? 7.397 7.405 -2.676 1.00 97.19 110 PRO A C 1
ATOM 848 O O . PRO A 1 110 ? 6.458 8.030 -3.169 1.00 97.19 110 PRO A O 1
ATOM 851 N N . LEU A 1 111 ? 7.213 6.407 -1.807 1.00 95.69 111 LEU A N 1
ATOM 852 C CA . LEU A 1 111 ? 5.892 5.941 -1.351 1.00 95.69 111 LEU A CA 1
ATOM 853 C C . LEU A 1 111 ? 5.046 7.049 -0.704 1.00 95.69 111 LEU A C 1
ATOM 855 O O . LEU A 1 111 ? 3.825 7.024 -0.793 1.00 95.69 111 LEU A O 1
ATOM 859 N N . SER A 1 112 ? 5.685 8.030 -0.061 1.00 92.38 112 SER A N 1
ATOM 860 C CA . SER A 1 112 ? 5.018 9.180 0.550 1.00 92.38 112 SER A CA 1
ATOM 861 C C . SER A 1 112 ? 5.939 10.401 0.626 1.00 92.38 112 SER A C 1
ATOM 863 O O . SER A 1 112 ? 7.167 10.295 0.548 1.00 92.38 112 SER A O 1
ATOM 865 N N . GLY A 1 113 ? 5.347 11.588 0.788 1.00 90.75 113 GLY A N 1
ATOM 866 C CA . GLY A 1 113 ? 6.086 12.849 0.877 1.00 90.75 113 GLY A CA 1
ATOM 867 C C . GLY A 1 113 ? 6.719 13.279 -0.452 1.00 90.75 113 GLY A C 1
ATOM 868 O O . GLY A 1 113 ? 6.354 12.797 -1.514 1.00 90.75 113 GLY A O 1
ATOM 869 N N . GLY A 1 114 ? 7.652 14.232 -0.408 1.00 90.06 114 GLY A N 1
ATOM 870 C CA . GLY A 1 114 ? 8.348 14.731 -1.601 1.00 90.06 114 GLY A CA 1
ATOM 871 C C . GLY A 1 114 ? 9.767 14.181 -1.743 1.00 90.06 114 GLY A C 1
ATOM 872 O O . GLY A 1 114 ? 10.336 13.633 -0.799 1.00 90.06 114 GLY A O 1
ATOM 873 N N . ASN A 1 115 ? 10.388 14.424 -2.897 1.00 91.44 115 ASN A N 1
ATOM 874 C CA . ASN A 1 115 ? 11.810 14.183 -3.126 1.00 91.44 115 ASN A CA 1
ATOM 875 C C . ASN A 1 115 ? 12.545 15.516 -3.367 1.00 91.44 115 ASN A C 1
ATOM 877 O O . ASN A 1 115 ? 12.470 16.075 -4.462 1.00 91.44 115 ASN A O 1
ATOM 881 N N . PRO A 1 116 ? 13.297 16.038 -2.376 1.00 90.50 116 PRO A N 1
ATOM 882 C CA . PRO A 1 116 ? 13.938 17.350 -2.462 1.00 90.50 116 PRO A CA 1
ATOM 883 C C . PRO A 1 116 ? 15.228 17.366 -3.306 1.00 90.50 116 PRO A C 1
ATOM 885 O O . PRO A 1 116 ? 15.927 18.381 -3.331 1.00 90.50 116 PRO A O 1
ATOM 888 N N . ARG A 1 117 ? 15.612 16.251 -3.943 1.00 91.12 117 ARG A N 1
ATOM 889 C CA . ARG A 1 117 ? 16.863 16.146 -4.706 1.00 91.12 117 ARG A CA 1
ATOM 890 C C . ARG A 1 117 ? 16.717 16.778 -6.101 1.00 91.12 117 ARG A C 1
ATOM 892 O O . ARG A 1 117 ? 15.704 16.631 -6.766 1.00 91.12 117 ARG A O 1
ATOM 899 N N . GLY A 1 118 ? 17.785 17.420 -6.582 1.00 84.31 118 GLY A N 1
ATOM 900 C CA . GLY A 1 118 ? 17.870 17.942 -7.954 1.00 84.31 118 GLY A CA 1
ATOM 901 C C . GLY A 1 118 ? 17.348 19.377 -8.153 1.00 84.31 118 GLY A C 1
ATOM 902 O O . GLY A 1 118 ? 16.956 20.043 -7.198 1.00 84.31 118 GLY A O 1
ATOM 903 N N . PRO A 1 119 ? 17.410 19.899 -9.396 1.00 84.94 119 PRO A N 1
ATOM 904 C CA . PRO A 1 119 ? 17.064 21.289 -9.716 1.00 84.94 119 PRO A CA 1
ATOM 905 C C . PRO A 1 119 ? 15.551 21.559 -9.788 1.00 84.94 119 PRO A C 1
ATOM 907 O O . PRO A 1 119 ? 15.140 22.709 -9.649 1.00 84.94 119 PRO A O 1
ATOM 910 N N . ARG A 1 120 ? 14.735 20.516 -9.995 1.00 90.38 120 ARG A N 1
ATOM 911 C CA . ARG A 1 120 ? 13.268 20.541 -9.924 1.00 90.38 120 ARG A CA 1
ATOM 912 C C . ARG A 1 120 ? 12.822 19.371 -9.033 1.00 90.38 120 ARG A C 1
ATOM 914 O O . ARG A 1 120 ? 12.644 18.276 -9.559 1.00 90.38 120 ARG A O 1
ATOM 921 N N . PRO A 1 121 ? 12.757 19.574 -7.707 1.00 91.50 121 PRO A N 1
ATOM 922 C CA . PRO A 1 121 ? 12.368 18.526 -6.771 1.00 91.50 121 PRO A CA 1
ATOM 923 C C . PRO A 1 121 ? 10.876 18.200 -6.879 1.00 91.50 121 PRO A C 1
ATOM 925 O O . PRO A 1 121 ? 10.075 19.074 -7.211 1.00 91.50 121 PRO A O 1
ATOM 928 N N . LEU A 1 122 ? 10.514 16.968 -6.527 1.00 93.69 122 LEU A N 1
ATOM 929 C CA . LEU A 1 122 ? 9.127 16.551 -6.336 1.00 93.69 122 LEU A CA 1
ATOM 930 C C . LEU A 1 122 ? 8.633 17.084 -4.985 1.00 93.69 122 LEU A C 1
ATOM 932 O O . LEU A 1 122 ? 9.234 16.788 -3.946 1.00 93.69 122 LEU A O 1
ATOM 936 N N . SER A 1 123 ? 7.562 17.877 -4.976 1.00 92.12 123 SER A N 1
ATOM 937 C CA . SER A 1 123 ? 6.928 18.293 -3.722 1.00 92.12 123 SER A CA 1
ATOM 938 C C . SER A 1 123 ? 6.086 17.154 -3.132 1.00 92.12 123 SER A C 1
ATOM 940 O O . SER A 1 123 ? 5.774 16.187 -3.816 1.00 92.12 123 SER A O 1
ATOM 942 N N . ALA A 1 124 ? 5.718 17.252 -1.853 1.00 87.50 124 ALA A N 1
ATOM 943 C CA . ALA A 1 124 ? 4.825 16.262 -1.248 1.00 87.50 124 ALA A CA 1
ATOM 944 C C . ALA A 1 124 ? 3.402 16.312 -1.830 1.00 87.50 124 ALA A C 1
ATOM 946 O O . ALA A 1 124 ? 2.735 15.289 -1.859 1.00 87.50 124 ALA A O 1
ATOM 947 N N . GLU A 1 125 ? 2.956 17.484 -2.290 1.00 87.00 125 GLU A N 1
ATOM 948 C CA . GLU A 1 125 ? 1.635 17.675 -2.906 1.00 87.00 125 GLU A CA 1
ATOM 949 C C . GLU A 1 125 ? 1.593 17.144 -4.346 1.00 87.00 125 GLU A C 1
ATOM 951 O O . GLU A 1 125 ? 0.534 16.754 -4.824 1.00 87.00 125 GLU A O 1
ATOM 956 N N . ASP A 1 126 ? 2.746 17.114 -5.022 1.00 91.62 126 ASP A N 1
ATOM 957 C CA . ASP A 1 126 ? 2.884 16.595 -6.387 1.00 91.62 126 ASP A CA 1
ATOM 958 C C . ASP A 1 126 ? 3.167 15.082 -6.422 1.00 91.62 126 ASP A C 1
ATOM 960 O O . ASP A 1 126 ? 3.240 14.502 -7.506 1.00 91.62 126 ASP A O 1
ATOM 964 N N . ASN A 1 127 ? 3.369 14.432 -5.268 1.00 94.56 127 ASN A N 1
ATOM 965 C CA . ASN A 1 127 ? 3.535 12.983 -5.221 1.00 94.56 127 ASN A CA 1
ATOM 966 C C . ASN A 1 127 ? 2.178 12.302 -5.490 1.00 94.56 127 ASN A C 1
ATOM 968 O O . ASN A 1 127 ? 1.233 12.541 -4.740 1.00 94.56 127 ASN A O 1
ATOM 972 N N . PRO A 1 128 ? 2.071 11.452 -6.526 1.00 95.50 128 PRO A N 1
ATOM 973 C CA . PRO A 1 128 ? 0.816 10.814 -6.927 1.00 95.50 128 PRO A CA 1
ATOM 974 C C . PRO A 1 128 ? 0.355 9.688 -5.989 1.00 95.50 128 PRO A C 1
ATOM 976 O O . PRO A 1 128 ? -0.748 9.178 -6.171 1.00 95.50 128 PRO A O 1
ATOM 979 N N . ASN A 1 129 ? 1.185 9.249 -5.038 1.00 95.00 129 ASN A N 1
ATOM 980 C CA . ASN A 1 129 ? 0.823 8.168 -4.129 1.00 95.00 129 ASN A CA 1
ATOM 981 C C . ASN A 1 129 ? -0.235 8.603 -3.091 1.00 95.00 129 ASN A C 1
ATOM 983 O O . ASN A 1 129 ? -0.150 9.697 -2.538 1.00 95.00 129 ASN A O 1
ATOM 987 N N . ALA A 1 130 ? -1.210 7.755 -2.749 1.00 94.38 130 ALA A N 1
ATOM 988 C CA . ALA A 1 130 ? -1.443 6.406 -3.284 1.00 94.38 130 ALA A CA 1
ATOM 989 C C . ALA A 1 130 ? -2.032 6.418 -4.711 1.00 94.38 130 ALA A C 1
ATOM 991 O O . ALA A 1 130 ? -3.010 7.119 -4.976 1.00 94.38 130 ALA A O 1
ATOM 992 N N . ILE A 1 131 ? -1.451 5.611 -5.612 1.00 96.38 131 ILE A N 1
ATOM 993 C CA . ILE A 1 131 ? -1.790 5.582 -7.048 1.00 96.38 131 ILE A CA 1
ATOM 994 C C . ILE A 1 131 ? -3.140 4.902 -7.299 1.00 96.38 131 ILE A C 1
ATOM 996 O O . ILE A 1 131 ? -3.930 5.381 -8.113 1.00 96.38 131 ILE A O 1
ATOM 1000 N N . PHE A 1 132 ? -3.413 3.785 -6.620 1.00 96.88 132 PHE A N 1
ATOM 1001 C CA . PHE A 1 132 ? -4.704 3.095 -6.698 1.00 96.88 132 PHE A CA 1
ATOM 1002 C C . PHE A 1 132 ? -5.359 3.114 -5.330 1.00 96.88 132 PHE A C 1
ATOM 1004 O O . PHE A 1 132 ? -4.728 2.720 -4.358 1.00 96.88 132 PHE A O 1
ATOM 1011 N N . GLN A 1 133 ? -6.612 3.553 -5.258 1.00 93.25 133 GLN A N 1
ATOM 1012 C CA . GLN A 1 133 ? -7.319 3.716 -3.991 1.00 93.25 133 GLN A CA 1
ATOM 1013 C C . GLN A 1 133 ? -8.525 2.783 -3.894 1.00 93.25 133 GLN A C 1
ATOM 1015 O O . GLN A 1 133 ? -9.188 2.516 -4.901 1.00 93.25 133 GLN A O 1
ATOM 1020 N N . GLY A 1 134 ? -8.828 2.300 -2.688 1.00 89.56 134 GLY A N 1
ATOM 1021 C CA . GLY A 1 134 ? -10.039 1.514 -2.423 1.00 89.56 134 GLY A CA 1
ATOM 1022 C C . GLY A 1 134 ? -10.099 0.140 -3.108 1.00 89.56 134 GLY A C 1
ATOM 1023 O O . GLY A 1 134 ? -11.201 -0.356 -3.378 1.00 89.56 134 GLY A O 1
ATOM 1024 N N . VAL A 1 135 ? -8.942 -0.463 -3.399 1.00 94.81 135 VAL A N 1
ATOM 1025 C CA . VAL A 1 135 ? -8.800 -1.755 -4.086 1.00 94.81 135 VAL A CA 1
ATOM 1026 C C . VAL A 1 135 ? -9.271 -2.890 -3.183 1.00 94.81 135 VAL A C 1
ATOM 1028 O O . VAL A 1 135 ? -8.766 -3.055 -2.076 1.00 94.81 135 VAL A O 1
ATOM 1031 N N . ASP A 1 136 ? -10.230 -3.687 -3.650 1.00 91.19 136 ASP A N 1
ATOM 1032 C CA . ASP A 1 136 ? -10.689 -4.869 -2.920 1.00 91.19 136 ASP A CA 1
ATOM 1033 C C . ASP A 1 136 ? -9.621 -5.973 -2.980 1.00 91.19 136 ASP A C 1
ATOM 1035 O O . ASP A 1 136 ? -9.285 -6.447 -4.065 1.00 91.19 136 ASP A O 1
ATOM 1039 N N . LEU A 1 137 ? -9.109 -6.382 -1.816 1.00 94.69 137 LEU A N 1
ATOM 1040 C CA . LEU A 1 137 ? -8.180 -7.505 -1.662 1.00 94.69 137 LEU A CA 1
ATOM 1041 C C . LEU A 1 137 ? -8.713 -8.493 -0.626 1.00 94.69 137 LEU A C 1
ATOM 1043 O O . LEU A 1 137 ? -9.337 -8.099 0.358 1.00 94.69 137 LEU A O 1
ATOM 1047 N N . ALA A 1 138 ? -8.429 -9.775 -0.817 1.00 90.50 138 ALA A N 1
ATOM 1048 C CA . ALA A 1 138 ? -8.698 -10.861 0.112 1.00 90.50 138 ALA A CA 1
ATOM 1049 C C . ALA A 1 138 ? -7.567 -11.901 0.094 1.00 90.50 138 ALA A C 1
ATOM 1051 O O . ALA A 1 138 ? -6.905 -12.089 -0.928 1.00 90.50 138 ALA A O 1
ATOM 1052 N N . PRO A 1 139 ? -7.308 -12.607 1.215 1.00 93.25 139 PRO A N 1
ATOM 1053 C CA . PRO A 1 139 ? -6.308 -13.668 1.242 1.00 93.25 139 PRO A CA 1
ATOM 1054 C C . PRO A 1 139 ? -6.527 -14.701 0.131 1.00 93.25 139 PRO A C 1
ATOM 1056 O O . PRO A 1 139 ? -7.581 -15.334 0.060 1.00 93.25 139 PRO A O 1
ATOM 1059 N N . GLY A 1 140 ? -5.501 -14.899 -0.692 1.00 95.75 140 GLY A N 1
ATOM 1060 C CA . GLY A 1 140 ? -5.521 -15.758 -1.873 1.00 95.75 140 GLY A CA 1
ATOM 1061 C C . GLY A 1 140 ? -5.560 -15.003 -3.202 1.00 95.75 140 GLY A C 1
ATOM 1062 O O . GLY A 1 140 ? -5.323 -15.638 -4.228 1.00 95.75 140 GLY A O 1
ATOM 1063 N N . ASP A 1 141 ? -5.810 -13.692 -3.192 1.00 98.62 141 ASP A N 1
ATOM 1064 C CA . ASP A 1 141 ? -5.801 -12.877 -4.405 1.00 98.62 141 ASP A CA 1
ATOM 1065 C C . ASP A 1 141 ? -4.397 -12.785 -5.012 1.00 98.62 141 ASP A C 1
ATOM 1067 O O . ASP A 1 141 ? -3.405 -12.584 -4.307 1.00 98.62 141 ASP A O 1
ATOM 1071 N N . GLU A 1 142 ? -4.310 -12.917 -6.334 1.00 98.69 142 GLU A N 1
ATOM 1072 C CA . GLU A 1 142 ? -3.088 -12.661 -7.092 1.00 98.69 142 GLU A CA 1
ATOM 1073 C C . GLU A 1 142 ? -3.063 -11.204 -7.559 1.00 98.69 142 GLU A C 1
ATOM 1075 O O . GLU A 1 142 ? -3.969 -10.754 -8.259 1.00 98.69 142 GLU A O 1
ATOM 1080 N N . ILE A 1 143 ? -2.017 -10.477 -7.170 1.00 98.81 143 ILE A N 1
ATOM 1081 C CA . ILE A 1 143 ? -1.756 -9.103 -7.593 1.00 98.81 143 ILE A CA 1
ATOM 1082 C C . ILE A 1 143 ? -0.741 -9.139 -8.732 1.00 98.81 143 ILE A C 1
ATOM 1084 O O . ILE A 1 143 ? 0.319 -9.763 -8.615 1.00 98.81 143 ILE A O 1
ATOM 1088 N N . GLU A 1 144 ? -1.054 -8.431 -9.814 1.00 98.75 144 GLU A N 1
ATOM 1089 C CA . GLU A 1 144 ? -0.181 -8.256 -10.969 1.00 98.75 144 GLU A CA 1
ATOM 1090 C C . GLU A 1 144 ? 0.052 -6.770 -11.260 1.00 98.75 144 GLU A C 1
ATOM 1092 O O . GLU A 1 144 ? -0.892 -5.983 -11.348 1.00 98.75 144 GLU A O 1
ATOM 1097 N N . ILE A 1 145 ? 1.319 -6.404 -11.460 1.00 98.56 145 ILE A N 1
ATOM 1098 C CA . ILE A 1 145 ? 1.736 -5.083 -11.938 1.00 98.56 145 ILE A CA 1
ATOM 1099 C C . ILE A 1 145 ? 2.479 -5.283 -13.252 1.00 98.56 145 ILE A C 1
ATOM 1101 O O . ILE A 1 145 ? 3.557 -5.879 -13.270 1.00 98.56 145 ILE A O 1
ATOM 1105 N N . SER A 1 146 ? 1.897 -4.796 -14.344 1.00 97.12 146 SER A N 1
ATOM 1106 C CA . SER A 1 146 ? 2.447 -4.894 -15.696 1.00 97.12 146 SER A CA 1
ATOM 1107 C C . SER A 1 146 ? 2.846 -3.509 -16.190 1.00 97.12 146 SER A C 1
ATOM 1109 O O . SER A 1 146 ? 2.004 -2.616 -16.220 1.00 97.12 146 SER A O 1
ATOM 1111 N N . VAL A 1 147 ? 4.099 -3.325 -16.599 1.00 95.31 147 VAL A N 1
ATOM 1112 C CA . VAL A 1 147 ? 4.634 -2.033 -17.055 1.00 95.31 147 VAL A CA 1
ATOM 1113 C C . VAL A 1 147 ? 5.272 -2.180 -18.430 1.00 95.31 147 VAL A C 1
ATOM 1115 O O . VAL A 1 147 ? 5.984 -3.154 -18.679 1.00 95.31 147 VAL A O 1
ATOM 1118 N N . LEU A 1 148 ? 5.034 -1.228 -19.330 1.00 92.12 148 LEU A N 1
ATOM 1119 C CA . LEU A 1 148 ? 5.715 -1.161 -20.626 1.00 92.12 148 LEU A CA 1
ATOM 1120 C C . LEU A 1 148 ? 6.812 -0.099 -20.584 1.00 92.12 148 LEU A C 1
ATOM 1122 O O . LEU A 1 148 ? 6.607 0.978 -20.040 1.00 92.12 148 LEU A O 1
ATOM 1126 N N . ALA A 1 149 ? 7.958 -0.400 -21.192 1.00 90.38 149 ALA A N 1
ATOM 1127 C CA . ALA A 1 149 ? 8.969 0.619 -21.436 1.00 90.38 149 ALA A CA 1
ATOM 1128 C C . ALA A 1 149 ? 8.513 1.555 -22.563 1.00 90.38 149 ALA A C 1
ATOM 1130 O O . ALA A 1 149 ? 7.896 1.089 -23.525 1.00 90.38 149 ALA A O 1
ATOM 1131 N N . ASP A 1 150 ? 8.864 2.835 -22.474 1.00 87.75 150 ASP A N 1
ATOM 1132 C CA . ASP A 1 150 ? 8.511 3.841 -23.481 1.00 87.75 150 ASP A CA 1
ATOM 1133 C C . ASP A 1 150 ? 9.671 4.816 -23.761 1.00 87.75 150 ASP A C 1
ATOM 1135 O O . ASP A 1 150 ? 10.596 4.928 -22.961 1.00 87.75 150 ASP A O 1
ATOM 1139 N N . SER A 1 151 ? 9.655 5.484 -24.921 1.00 83.56 151 SER A N 1
ATOM 1140 C CA . SER A 1 151 ? 10.603 6.547 -25.286 1.00 83.56 151 SER A CA 1
ATOM 1141 C C . SER A 1 151 ? 9.917 7.582 -26.180 1.00 83.56 151 SER A C 1
ATOM 1143 O O . SER A 1 151 ? 9.357 7.254 -27.229 1.00 83.56 151 SER A O 1
ATOM 1145 N N . ILE A 1 152 ? 10.043 8.865 -25.831 1.00 73.12 152 ILE A N 1
ATOM 1146 C CA . ILE A 1 152 ? 9.355 9.969 -26.522 1.00 73.12 152 ILE A CA 1
ATOM 1147 C C . ILE A 1 152 ? 9.890 10.255 -27.943 1.00 73.12 152 ILE A C 1
ATOM 1149 O O . ILE A 1 152 ? 9.241 10.949 -28.727 1.00 73.12 152 ILE A O 1
ATOM 1153 N N . ASN A 1 153 ? 11.068 9.727 -28.308 1.00 69.19 153 ASN A N 1
ATOM 1154 C CA . ASN A 1 153 ? 11.717 9.985 -29.604 1.00 69.19 153 ASN A CA 1
ATOM 1155 C C . ASN A 1 153 ? 12.166 8.727 -30.357 1.00 69.19 153 ASN A C 1
ATOM 1157 O O . ASN A 1 153 ? 12.865 8.858 -31.368 1.00 69.19 153 ASN A O 1
ATOM 1161 N N . ASN A 1 154 ? 11.780 7.531 -29.898 1.00 63.88 154 ASN A N 1
ATOM 1162 C CA . ASN A 1 154 ? 12.264 6.269 -30.468 1.00 63.88 154 ASN A CA 1
ATOM 1163 C C . ASN A 1 154 ? 13.809 6.217 -30.517 1.00 63.88 154 ASN A C 1
ATOM 1165 O O . ASN A 1 154 ? 14.403 5.690 -31.465 1.00 63.88 154 ASN A O 1
ATOM 1169 N N . ASP A 1 155 ? 14.453 6.880 -29.550 1.00 65.69 155 ASP A N 1
ATOM 1170 C CA . ASP A 1 155 ? 15.896 6.857 -29.367 1.00 65.69 155 ASP A CA 1
ATOM 1171 C C . ASP A 1 155 ? 16.274 5.722 -28.402 1.00 65.69 155 ASP A C 1
ATOM 1173 O O . ASP A 1 155 ? 15.437 4.928 -27.992 1.00 65.69 155 ASP A O 1
ATOM 1177 N N . ALA A 1 156 ? 17.562 5.571 -28.098 1.00 67.94 156 ALA A N 1
ATOM 1178 C CA . ALA A 1 156 ? 18.021 4.493 -27.222 1.00 67.94 156 ALA A CA 1
ATOM 1179 C C . ALA A 1 156 ? 17.803 4.780 -25.722 1.00 67.94 156 ALA A C 1
ATOM 1181 O O . ALA A 1 156 ? 18.252 3.976 -24.903 1.00 67.94 156 ALA A O 1
ATOM 1182 N N . ASN A 1 157 ? 17.180 5.908 -25.361 1.00 76.94 157 ASN A N 1
ATOM 1183 C CA . ASN A 1 157 ? 16.917 6.275 -23.976 1.00 76.94 157 ASN A CA 1
ATOM 1184 C C . ASN A 1 157 ? 15.438 5.994 -23.688 1.00 76.94 157 ASN A C 1
ATOM 1186 O O . ASN A 1 157 ? 14.540 6.651 -24.213 1.00 76.94 157 ASN A O 1
ATOM 1190 N N . PHE A 1 158 ? 15.211 4.918 -22.941 1.00 81.19 158 PHE A N 1
ATOM 1191 C CA . PHE A 1 158 ? 13.884 4.421 -22.612 1.00 81.19 158 PHE A CA 1
ATOM 1192 C C . PHE A 1 158 ? 13.617 4.614 -21.129 1.00 81.19 158 PHE A C 1
ATOM 1194 O O . PHE A 1 158 ? 14.467 4.293 -20.289 1.00 81.19 158 PHE A O 1
ATOM 1201 N N . GLU A 1 159 ? 12.381 4.969 -20.818 1.00 87.50 159 GLU A N 1
ATOM 1202 C CA . GLU A 1 159 ? 11.830 4.807 -19.492 1.00 87.50 159 GLU A CA 1
ATOM 1203 C C . GLU A 1 159 ? 11.539 3.324 -19.237 1.00 87.50 159 GLU A C 1
ATOM 1205 O O . GLU A 1 159 ? 10.529 2.770 -19.662 1.00 87.50 159 GLU A O 1
ATOM 1210 N N . LEU A 1 160 ? 12.463 2.638 -18.559 1.00 89.12 160 LEU A N 1
ATOM 1211 C CA . LEU A 1 160 ? 12.432 1.179 -18.356 1.00 89.12 160 LEU A CA 1
ATOM 1212 C C . LEU A 1 160 ? 11.479 0.707 -17.246 1.00 89.12 160 LEU A C 1
ATOM 1214 O O . LEU A 1 160 ? 11.740 -0.335 -16.630 1.00 89.12 160 LEU A O 1
ATOM 1218 N N . GLY A 1 161 ? 10.420 1.472 -16.960 1.00 89.50 161 GLY A N 1
ATOM 1219 C CA . GLY A 1 161 ? 9.381 1.112 -15.995 1.00 89.50 161 GLY A CA 1
ATOM 1220 C C . GLY A 1 161 ? 9.945 0.633 -14.658 1.00 89.50 161 GLY A C 1
ATOM 1221 O O . GLY A 1 161 ? 9.645 -0.482 -14.228 1.00 89.50 161 GLY A O 1
ATOM 1222 N N . ARG A 1 162 ? 10.854 1.414 -14.059 1.00 94.38 162 ARG A N 1
ATOM 1223 C CA . ARG A 1 162 ? 11.632 1.012 -12.878 1.00 94.38 162 ARG A CA 1
ATOM 1224 C C . ARG A 1 162 ? 10.813 1.112 -11.596 1.00 94.38 162 ARG A C 1
ATOM 1226 O O . ARG A 1 162 ? 10.419 2.213 -11.223 1.00 94.38 162 ARG A O 1
ATOM 1233 N N . LEU A 1 163 ? 10.654 -0.005 -10.885 1.00 97.00 163 LEU A N 1
ATOM 1234 C CA . LEU A 1 163 ? 9.944 -0.075 -9.601 1.00 97.00 163 LEU A CA 1
ATOM 1235 C C . LEU A 1 163 ? 10.900 -0.406 -8.460 1.00 97.00 163 LEU A C 1
ATOM 1237 O O . LEU A 1 163 ? 11.828 -1.197 -8.625 1.00 97.00 163 LEU A O 1
ATOM 1241 N N . ASP A 1 164 ? 10.637 0.183 -7.305 1.00 98.06 164 ASP A N 1
ATOM 1242 C CA . ASP A 1 164 ? 11.364 -0.050 -6.061 1.00 98.06 164 ASP A CA 1
ATOM 1243 C C . ASP A 1 164 ? 10.524 -0.909 -5.112 1.00 98.06 164 ASP A C 1
ATOM 1245 O O . ASP A 1 164 ? 10.744 -2.112 -4.983 1.00 98.06 164 ASP A O 1
ATOM 1249 N N . ALA A 1 165 ? 9.473 -0.321 -4.545 1.00 98.12 165 ALA A N 1
ATOM 1250 C CA . ALA A 1 165 ? 8.640 -0.973 -3.549 1.00 98.12 165 ALA A CA 1
ATOM 1251 C C . ALA A 1 165 ? 7.158 -0.678 -3.771 1.00 98.12 165 ALA A C 1
ATOM 1253 O O . ALA A 1 165 ? 6.784 0.338 -4.359 1.00 98.12 165 ALA A O 1
ATOM 1254 N N . ILE A 1 166 ? 6.316 -1.571 -3.265 1.00 98.50 166 ILE A N 1
ATOM 1255 C CA . ILE A 1 166 ? 4.868 -1.424 -3.233 1.00 98.50 166 ILE A CA 1
ATOM 1256 C C . ILE A 1 166 ? 4.450 -1.383 -1.767 1.00 98.50 166 ILE A C 1
ATOM 1258 O O . ILE A 1 166 ? 4.731 -2.317 -1.014 1.00 98.50 166 ILE A O 1
ATOM 1262 N N . GLU A 1 167 ? 3.775 -0.316 -1.361 1.00 96.88 167 GLU A N 1
ATOM 1263 C CA . GLU A 1 167 ? 3.146 -0.209 -0.050 1.00 96.88 167 GLU A CA 1
ATOM 1264 C C . GLU A 1 167 ? 1.638 -0.368 -0.207 1.00 96.88 167 GLU A C 1
ATOM 1266 O O . GLU A 1 167 ? 0.997 0.321 -0.995 1.00 96.88 167 GLU A O 1
ATOM 1271 N N . ILE A 1 168 ? 1.084 -1.314 0.543 1.00 95.69 168 ILE A N 1
ATOM 1272 C CA . ILE A 1 168 ? -0.342 -1.607 0.581 1.00 95.69 168 ILE A CA 1
ATOM 1273 C C . ILE A 1 168 ? -0.837 -1.243 1.977 1.00 95.69 168 ILE A C 1
ATOM 1275 O O . ILE A 1 168 ? -0.506 -1.887 2.985 1.00 95.69 168 ILE A O 1
ATOM 1279 N N . THR A 1 169 ? -1.620 -0.178 2.049 1.00 88.56 169 THR A N 1
ATOM 1280 C CA . THR A 1 169 ? -2.300 0.263 3.267 1.00 88.56 169 THR A CA 1
ATOM 1281 C C . THR A 1 169 ? -3.780 -0.030 3.125 1.00 88.56 169 THR A C 1
ATOM 1283 O O . THR A 1 169 ? -4.280 -0.037 2.011 1.00 88.56 169 THR A O 1
ATOM 1286 N N . PRO A 1 170 ? -4.522 -0.299 4.207 1.00 84.81 170 PRO A N 1
ATOM 1287 C CA . PRO A 1 170 ? -5.973 -0.164 4.148 1.00 84.81 170 PRO A CA 1
ATOM 1288 C C . PRO A 1 170 ? -6.318 1.184 3.503 1.00 84.81 170 PRO A C 1
ATOM 1290 O O . PRO A 1 170 ? -5.639 2.172 3.797 1.00 84.81 170 PRO A O 1
ATOM 1293 N N . ALA A 1 171 ? -7.279 1.191 2.576 1.00 79.31 171 ALA A N 1
ATOM 1294 C CA . ALA A 1 171 ? -7.729 2.422 1.938 1.00 79.31 171 ALA A CA 1
ATOM 1295 C C . ALA A 1 171 ? -8.249 3.375 3.005 1.00 79.31 171 ALA A C 1
ATOM 1297 O O . ALA A 1 171 ? -8.551 2.885 4.087 1.00 79.31 171 ALA A O 1
ATOM 1298 N N . GLU A 1 172 ? -8.361 4.679 2.745 1.00 55.91 172 GLU A N 1
ATOM 1299 C CA . GLU A 1 172 ? -9.024 5.632 3.658 1.00 55.91 172 GLU A CA 1
ATOM 1300 C C . GLU A 1 172 ? -10.519 5.300 3.913 1.00 55.91 172 GLU A C 1
ATOM 1302 O O . GLU A 1 172 ? -11.406 6.101 3.662 1.00 55.91 172 GLU A O 1
ATOM 1307 N N . ASP A 1 173 ? -10.813 4.129 4.461 1.00 45.50 173 ASP A N 1
ATOM 1308 C CA . ASP A 1 173 ? -11.410 4.036 5.772 1.00 45.50 173 ASP A CA 1
ATOM 1309 C C . ASP A 1 173 ? -10.260 4.011 6.778 1.00 45.50 173 ASP A C 1
ATOM 1311 O O . ASP A 1 173 ? -9.470 3.068 6.863 1.00 45.50 173 ASP A O 1
ATOM 1315 N N . ILE A 1 174 ? -10.170 5.080 7.558 1.00 46.19 174 ILE A N 1
ATOM 1316 C CA . ILE A 1 174 ? -9.728 5.051 8.947 1.00 46.19 174 ILE A CA 1
ATOM 1317 C C . ILE A 1 174 ? -9.685 3.602 9.462 1.00 46.19 174 ILE A C 1
ATOM 1319 O O . ILE A 1 174 ? -10.743 2.975 9.438 1.00 46.19 174 ILE A O 1
ATOM 1323 N N . ILE A 1 175 ? -8.533 3.059 9.908 1.00 46.00 175 ILE A N 1
ATOM 1324 C CA . ILE A 1 175 ? -8.498 1.750 10.607 1.00 46.00 175 ILE A CA 1
ATOM 1325 C C . ILE A 1 175 ? -9.692 1.762 11.535 1.00 46.00 175 ILE A C 1
ATOM 1327 O O . ILE A 1 175 ? -9.683 2.643 12.399 1.00 46.00 175 ILE A O 1
ATOM 1331 N N . PRO A 1 176 ? -10.714 0.914 11.304 1.00 51.81 176 PRO A N 1
ATOM 1332 C CA . PRO A 1 176 ? -12.111 1.244 11.532 1.00 51.81 176 PRO A CA 1
ATOM 1333 C C . PRO A 1 176 ? -12.200 2.180 12.710 1.00 51.81 176 PRO A C 1
ATOM 1335 O O . PRO A 1 176 ? -12.002 1.712 13.841 1.00 51.81 176 PRO A O 1
ATOM 1338 N N . SER A 1 177 ? -12.293 3.502 12.450 1.00 62.69 177 SER A N 1
ATOM 1339 C CA . SER A 1 177 ? -12.257 4.430 13.572 1.00 62.69 177 SER A CA 1
ATOM 1340 C C . SER A 1 177 ? -13.362 3.951 14.445 1.00 62.69 177 SER A C 1
ATOM 1342 O O . SER A 1 177 ? -14.497 3.812 13.993 1.00 62.69 177 SER A O 1
ATOM 1344 N N . LEU A 1 178 ? -13.023 3.675 15.688 1.00 77.19 178 LEU A N 1
ATOM 1345 C CA . LEU A 1 178 ? -14.056 3.448 16.641 1.00 77.19 178 LEU A CA 1
ATOM 1346 C C . LEU A 1 178 ? -14.960 4.681 16.613 1.00 77.19 178 LEU A C 1
ATOM 1348 O O . LEU A 1 178 ? -14.544 5.758 17.037 1.00 77.19 178 LEU A O 1
ATOM 1352 N N . ASP A 1 179 ? -16.152 4.549 16.043 1.00 86.25 179 ASP A N 1
ATOM 1353 C CA . ASP A 1 179 ? -17.093 5.659 15.930 1.00 86.25 179 ASP A CA 1
ATOM 1354 C C . ASP A 1 179 ? -17.903 5.732 17.205 1.00 86.25 179 ASP A C 1
ATOM 1356 O O . ASP A 1 179 ? -18.112 6.801 17.781 1.00 86.25 179 ASP A O 1
ATOM 1360 N N . LEU A 1 180 ? -18.309 4.556 17.684 1.00 89.69 180 LEU A N 1
ATOM 1361 C CA . LEU A 1 180 ? -19.064 4.404 18.907 1.00 89.69 180 LEU A CA 1
ATOM 1362 C C . LEU A 1 180 ? -18.380 3.404 19.818 1.00 89.69 180 LEU A C 1
ATOM 1364 O O . LEU A 1 180 ? -18.038 2.290 19.432 1.00 89.69 180 LEU A O 1
ATOM 1368 N N . PHE A 1 181 ? -18.273 3.799 21.077 1.00 92.19 181 PHE A N 1
ATOM 1369 C CA . PHE A 1 181 ? -17.767 2.971 22.149 1.00 92.19 181 PHE A CA 1
ATOM 1370 C C . PHE A 1 181 ? -18.801 2.902 23.267 1.00 92.19 181 PHE A C 1
ATOM 1372 O O . PHE A 1 181 ? -19.342 3.929 23.686 1.00 92.19 181 PHE A O 1
ATOM 1379 N N . TRP A 1 182 ? -19.064 1.702 23.779 1.00 93.38 182 TRP A N 1
ATOM 1380 C CA . TRP A 1 182 ? -19.989 1.522 24.887 1.00 93.38 182 TRP A CA 1
ATOM 1381 C C . TRP A 1 182 ? -19.523 0.444 25.857 1.00 93.38 182 TRP A C 1
ATOM 1383 O O . TRP A 1 182 ? -19.017 -0.607 25.471 1.00 93.38 182 TRP A O 1
ATOM 1393 N N . ARG A 1 183 ? -19.774 0.689 27.141 1.00 95.88 183 ARG A N 1
ATOM 1394 C CA . ARG A 1 183 ? -19.563 -0.271 28.222 1.00 95.88 183 ARG A CA 1
ATOM 1395 C C . ARG A 1 183 ? -20.912 -0.761 28.731 1.00 95.88 183 ARG A C 1
ATOM 1397 O O . ARG A 1 183 ? -21.742 0.048 29.141 1.00 95.88 183 ARG A O 1
ATOM 1404 N N . ASN A 1 184 ? -21.087 -2.076 28.794 1.00 94.88 184 ASN A N 1
ATOM 1405 C CA . ASN A 1 184 ? -22.229 -2.691 29.450 1.00 94.88 184 ASN A CA 1
ATOM 1406 C C . ASN A 1 184 ? -22.098 -2.565 30.971 1.00 94.88 184 ASN A C 1
ATOM 1408 O O . ASN A 1 184 ? -21.204 -3.191 31.539 1.00 94.88 184 ASN A O 1
ATOM 1412 N N . PRO A 1 185 ? -22.976 -1.815 31.660 1.00 90.88 185 PRO A N 1
ATOM 1413 C CA . PRO A 1 185 ? -22.854 -1.633 33.104 1.00 90.88 185 PRO A CA 1
ATOM 1414 C C . PRO A 1 185 ? -23.166 -2.916 33.890 1.00 90.88 185 PRO A C 1
ATOM 1416 O O . PRO A 1 185 ? -22.724 -3.062 35.020 1.00 90.88 185 PRO A O 1
ATOM 1419 N N . VAL A 1 186 ? -23.891 -3.874 33.301 1.00 92.94 186 VAL A N 1
ATOM 1420 C CA . VAL A 1 186 ? -24.273 -5.128 33.969 1.00 92.94 186 VAL A CA 1
ATOM 1421 C C . VAL A 1 186 ? -23.200 -6.201 33.799 1.00 92.94 186 VAL A C 1
ATOM 1423 O O . VAL A 1 186 ? -22.833 -6.861 34.766 1.00 92.94 186 VAL A O 1
ATOM 1426 N N . THR A 1 187 ? -22.711 -6.406 32.573 1.00 95.44 187 THR A N 1
ATOM 1427 C CA . THR A 1 187 ? -21.745 -7.483 32.271 1.00 95.44 187 THR A CA 1
ATOM 1428 C C . THR A 1 187 ? -20.294 -7.017 32.268 1.00 95.44 187 THR A C 1
ATOM 1430 O O . THR A 1 187 ? -19.385 -7.841 32.320 1.00 95.44 187 THR A O 1
ATOM 1433 N N . GLY A 1 188 ? -20.061 -5.709 32.173 1.00 96.00 188 GLY A N 1
ATOM 1434 C CA . GLY A 1 188 ? -18.741 -5.124 31.974 1.00 96.00 188 GLY A CA 1
ATOM 1435 C C . GLY A 1 188 ? -18.182 -5.277 30.558 1.00 96.00 188 GLY A C 1
ATOM 1436 O O . GLY A 1 188 ? -17.077 -4.806 30.306 1.00 96.00 188 GLY A O 1
ATOM 1437 N N . GLN A 1 189 ? -18.915 -5.909 29.635 1.00 96.81 189 GLN A N 1
ATOM 1438 C CA . GLN A 1 189 ? -18.481 -6.074 28.245 1.00 96.81 189 GLN A CA 1
ATOM 1439 C C . GLN A 1 189 ? -18.374 -4.735 27.522 1.00 96.81 189 GLN A C 1
ATOM 1441 O O . GLN A 1 189 ? -19.143 -3.807 27.777 1.00 96.81 189 GLN A O 1
ATOM 1446 N N . LEU A 1 190 ? -17.433 -4.665 26.589 1.00 95.75 190 LEU A N 1
ATOM 1447 C CA . LEU A 1 190 ? -17.078 -3.452 25.870 1.00 95.75 190 LEU A CA 1
ATOM 1448 C C . LEU A 1 190 ? -17.413 -3.607 24.395 1.00 95.75 190 LEU A C 1
ATOM 1450 O O . LEU A 1 190 ? -16.745 -4.360 23.692 1.00 95.75 190 LEU A O 1
ATOM 1454 N N . GLY A 1 191 ? -18.465 -2.924 23.957 1.00 93.25 191 GLY A N 1
ATOM 1455 C CA . GLY A 1 191 ? -18.900 -2.899 22.569 1.00 93.25 191 GLY A CA 1
ATOM 1456 C C . GLY A 1 191 ? -18.237 -1.763 21.802 1.00 93.25 191 GLY A C 1
ATOM 1457 O O . GLY A 1 191 ? -18.093 -0.648 22.314 1.00 93.25 191 GLY A O 1
ATOM 1458 N N . VAL A 1 192 ? -17.862 -2.067 20.570 1.00 92.25 192 VAL A N 1
ATOM 1459 C CA . VAL A 1 192 ? -17.282 -1.139 19.609 1.00 92.25 192 VAL A CA 1
ATOM 1460 C C . VAL A 1 192 ? -18.045 -1.230 18.293 1.00 92.25 192 VAL A C 1
ATOM 1462 O O . VAL A 1 192 ? -18.416 -2.333 17.889 1.00 92.25 192 VAL A O 1
ATOM 1465 N N . TRP A 1 193 ? -18.296 -0.093 17.644 1.00 90.62 193 TRP A N 1
ATOM 1466 C CA . TRP A 1 193 ? -18.955 -0.040 16.338 1.00 90.62 193 TRP A CA 1
ATOM 1467 C C . TRP A 1 193 ? -18.242 0.905 15.389 1.00 90.62 193 TRP A C 1
ATOM 1469 O O . TRP A 1 193 ? -17.734 1.949 15.811 1.00 90.62 193 TRP A O 1
ATOM 1479 N N . THR A 1 194 ? -18.324 0.552 14.114 1.00 85.38 194 THR A N 1
ATOM 1480 C CA . THR A 1 194 ? -18.034 1.438 12.991 1.00 85.38 194 THR A CA 1
ATOM 1481 C C . THR A 1 194 ? -19.340 1.791 12.309 1.00 85.38 194 THR A C 1
ATOM 1483 O O . THR A 1 194 ? -20.277 0.981 12.256 1.00 85.38 194 THR A O 1
ATOM 1486 N N . LEU A 1 195 ? -19.421 3.016 11.829 1.00 82.81 195 LEU A N 1
ATOM 1487 C CA . LEU A 1 195 ? -20.505 3.513 11.010 1.00 82.81 195 LEU A CA 1
ATOM 1488 C C . LEU A 1 195 ? -19.997 3.679 9.578 1.00 82.81 195 LEU A C 1
ATOM 1490 O O . LEU A 1 195 ? -18.797 3.764 9.358 1.00 82.81 195 LEU A O 1
ATOM 1494 N N . ASN A 1 196 ? -20.918 3.746 8.623 1.00 73.12 196 ASN A N 1
ATOM 1495 C CA . ASN A 1 196 ? -20.577 4.163 7.266 1.00 73.12 196 ASN A CA 1
ATOM 1496 C C . ASN A 1 196 ? -20.107 5.624 7.242 1.00 73.12 196 ASN A C 1
ATOM 1498 O O . ASN A 1 196 ? -20.390 6.378 8.175 1.00 73.12 196 ASN A O 1
ATOM 1502 N N . ASP A 1 197 ? -19.495 6.051 6.138 1.00 70.69 197 ASP A N 1
ATOM 1503 C CA . ASP A 1 197 ? -18.944 7.407 5.954 1.00 70.69 197 ASP A CA 1
ATOM 1504 C C . ASP A 1 197 ? -19.924 8.539 6.284 1.00 70.69 197 ASP A C 1
ATOM 1506 O O . ASP A 1 197 ? -19.555 9.601 6.788 1.00 70.69 197 ASP A O 1
ATOM 1510 N N . GLU A 1 198 ? -21.210 8.320 6.010 1.00 76.69 198 GLU A N 1
ATOM 1511 C CA . GLU A 1 198 ? -22.272 9.289 6.284 1.00 76.69 198 GLU A CA 1
ATOM 1512 C C . GLU A 1 198 ? -22.722 9.305 7.761 1.00 76.69 198 GLU A C 1
ATOM 1514 O O . GLU A 1 198 ? -23.505 10.170 8.164 1.00 76.69 198 GLU A O 1
ATOM 1519 N N . GLY A 1 199 ? -22.278 8.344 8.576 1.00 78.50 199 GLY A N 1
ATOM 1520 C CA . GLY A 1 199 ? -22.672 8.157 9.974 1.00 78.50 199 GLY A CA 1
ATOM 1521 C C . GLY A 1 199 ? -24.133 7.729 10.156 1.00 78.50 199 GLY A C 1
ATOM 1522 O O . GLY A 1 199 ? -24.726 7.960 11.213 1.00 78.50 199 GLY A O 1
ATOM 1523 N N . THR A 1 200 ? -24.751 7.157 9.122 1.00 84.00 200 THR A N 1
ATOM 1524 C CA . THR A 1 200 ? -26.187 6.845 9.060 1.00 84.00 200 THR A CA 1
ATOM 1525 C C . THR A 1 200 ? -26.519 5.389 9.382 1.00 84.00 200 THR A C 1
ATOM 1527 O O . THR A 1 200 ? -27.654 5.101 9.776 1.00 84.00 200 THR A O 1
ATOM 1530 N N . SER A 1 201 ? -25.559 4.468 9.276 1.00 81.25 201 SER A N 1
ATOM 1531 C CA . SER A 1 201 ? -25.748 3.048 9.592 1.00 81.25 201 SER A CA 1
ATOM 1532 C C . SER A 1 201 ? -24.506 2.413 10.203 1.00 81.25 201 SER A C 1
ATOM 1534 O O . SER A 1 201 ? -23.395 2.806 9.881 1.00 81.25 201 SER A O 1
ATOM 1536 N N . VAL A 1 202 ? -24.707 1.397 11.047 1.00 85.75 202 VAL A N 1
ATOM 1537 C CA . VAL A 1 202 ? -23.627 0.541 11.560 1.00 85.75 202 VAL A CA 1
ATOM 1538 C C . VAL A 1 202 ? -23.114 -0.359 10.441 1.00 85.75 202 VAL A C 1
ATOM 1540 O O . VAL A 1 202 ? -23.905 -1.091 9.846 1.00 85.75 202 VAL A O 1
ATOM 1543 N N . GLU A 1 203 ? -21.805 -0.354 10.223 1.00 80.94 203 GLU A N 1
ATOM 1544 C CA . GLU A 1 203 ? -21.128 -1.274 9.308 1.00 80.94 203 GLU A CA 1
ATOM 1545 C C . GLU A 1 203 ? -20.602 -2.503 10.035 1.00 80.94 203 GLU A C 1
ATOM 1547 O O . GLU A 1 203 ? -20.891 -3.636 9.646 1.00 80.94 203 GLU A O 1
ATOM 1552 N N . THR A 1 204 ? -19.883 -2.293 11.139 1.00 80.25 204 THR A N 1
ATOM 1553 C CA . THR A 1 204 ? -19.330 -3.385 11.940 1.00 80.25 204 THR A CA 1
ATOM 1554 C C . THR A 1 204 ? -19.593 -3.184 13.427 1.00 80.25 204 THR A C 1
ATOM 1556 O O . THR A 1 204 ? -19.791 -2.071 13.917 1.00 80.25 204 THR A O 1
ATOM 1559 N N . ALA A 1 205 ? -19.628 -4.298 14.158 1.00 86.75 205 ALA A N 1
ATOM 1560 C CA . ALA A 1 205 ? -19.745 -4.322 15.607 1.00 86.75 205 ALA A CA 1
ATOM 1561 C C . ALA A 1 205 ? -18.876 -5.447 16.169 1.00 86.75 205 ALA A C 1
ATOM 1563 O O . ALA A 1 205 ? -18.922 -6.575 15.672 1.00 86.75 205 ALA A O 1
ATOM 1564 N N . ALA A 1 206 ? -18.131 -5.169 17.233 1.00 88.44 206 ALA A N 1
ATOM 1565 C CA . ALA A 1 206 ? -17.312 -6.166 17.911 1.00 88.44 206 ALA A CA 1
ATOM 1566 C C . ALA A 1 206 ? -17.281 -5.939 19.427 1.00 88.44 206 ALA A C 1
ATOM 1568 O O . ALA A 1 206 ? -17.685 -4.890 19.934 1.00 88.44 206 ALA A O 1
ATOM 1569 N N . PHE A 1 207 ? -16.796 -6.945 20.155 1.00 92.75 207 PHE A N 1
ATOM 1570 C CA . PHE A 1 207 ? -16.378 -6.781 21.544 1.00 92.75 207 PHE A CA 1
ATOM 1571 C C . PHE A 1 207 ? -14.869 -6.578 21.605 1.00 92.75 207 PHE A C 1
ATOM 1573 O O . PHE A 1 207 ? -14.135 -7.230 20.859 1.00 92.75 207 PHE A O 1
ATOM 1580 N N . ILE A 1 208 ? -14.411 -5.721 22.520 1.00 92.75 208 ILE A N 1
ATOM 1581 C CA . ILE A 1 208 ? -12.977 -5.532 22.751 1.00 92.75 208 ILE A CA 1
ATOM 1582 C C . ILE A 1 208 ? -12.370 -6.816 23.311 1.00 92.75 208 ILE A C 1
ATOM 1584 O O . ILE A 1 208 ? -12.859 -7.363 24.304 1.00 92.75 208 ILE A O 1
ATOM 1588 N N . LYS A 1 209 ? -11.276 -7.264 22.697 1.00 89.81 209 LYS A N 1
ATOM 1589 C CA . LYS A 1 209 ? -10.481 -8.414 23.141 1.00 89.81 209 LYS A CA 1
ATOM 1590 C C . LYS A 1 209 ? -9.053 -7.991 23.449 1.00 89.81 209 LYS A C 1
ATOM 1592 O O . LYS A 1 209 ? -8.593 -6.996 22.912 1.00 89.81 209 LYS A O 1
ATOM 1597 N N . ASP A 1 210 ? -8.369 -8.718 24.319 1.00 90.25 210 ASP A N 1
ATOM 1598 C CA . ASP A 1 210 ? -6.922 -8.591 24.486 1.00 90.25 210 ASP A CA 1
ATOM 1599 C C . ASP A 1 210 ? -6.172 -9.352 23.379 1.00 90.25 210 ASP A C 1
ATOM 1601 O O . ASP A 1 210 ? -6.774 -10.111 22.618 1.00 90.25 210 ASP A O 1
ATOM 1605 N N . GLN A 1 211 ? -4.847 -9.202 23.344 1.00 86.62 211 GLN A N 1
ATOM 1606 C CA . GLN A 1 211 ? -3.935 -9.880 22.407 1.00 86.62 211 GLN A CA 1
ATOM 1607 C C . GLN A 1 211 ? -3.980 -11.422 22.470 1.00 86.62 211 GLN A C 1
ATOM 1609 O O . GLN A 1 211 ? -3.376 -12.107 21.648 1.00 86.62 211 GLN A O 1
ATOM 1614 N N . SER A 1 212 ? -4.662 -12.012 23.461 1.00 87.25 212 SER A N 1
ATOM 1615 C CA . SER A 1 212 ? -4.897 -13.461 23.536 1.00 87.25 212 SER A CA 1
ATOM 1616 C C . SER A 1 212 ? -6.240 -13.884 22.926 1.00 87.25 212 SER A C 1
ATOM 1618 O O . SER A 1 212 ? -6.582 -15.069 22.928 1.00 87.25 212 SER A O 1
ATOM 1620 N N . GLY A 1 213 ? -7.020 -12.927 22.417 1.00 82.44 213 GLY A N 1
ATOM 1621 C CA . GLY A 1 213 ? -8.355 -13.133 21.866 1.00 82.44 213 GLY A CA 1
ATOM 1622 C C . GLY A 1 213 ? -9.460 -13.232 22.922 1.00 82.44 213 GLY A C 1
ATOM 1623 O O . GLY A 1 213 ? -10.591 -13.604 22.589 1.00 82.44 213 GLY A O 1
ATOM 1624 N N . LYS A 1 214 ? -9.174 -12.914 24.190 1.00 92.31 214 LYS A N 1
ATOM 1625 C CA . LYS A 1 214 ? -10.157 -12.954 25.279 1.00 92.31 214 LYS A CA 1
ATOM 1626 C C . LYS A 1 214 ? -10.840 -11.599 25.433 1.00 92.31 214 LYS A C 1
ATOM 1628 O O . LYS A 1 214 ? -10.177 -10.572 25.423 1.00 92.31 214 LYS A O 1
ATOM 1633 N N . GLU A 1 215 ? -12.159 -11.590 25.631 1.00 94.25 215 GLU A N 1
ATOM 1634 C CA . GLU A 1 215 ? -12.901 -10.346 25.880 1.00 94.25 215 GLU A CA 1
ATOM 1635 C C . GLU A 1 215 ? -12.372 -9.596 27.111 1.00 94.25 215 GLU A C 1
ATOM 1637 O O . GLU A 1 215 ? -12.221 -10.169 28.199 1.00 94.25 215 GLU A O 1
ATOM 1642 N N . VAL A 1 216 ? -12.142 -8.295 26.936 1.00 95.69 216 VAL A N 1
ATOM 1643 C CA . VAL A 1 216 ? -11.802 -7.371 28.016 1.00 95.69 216 VAL A CA 1
ATOM 1644 C C . VAL A 1 216 ? -13.091 -6.916 28.688 1.00 95.69 216 VAL A C 1
ATOM 1646 O O . VAL A 1 216 ? -14.036 -6.479 28.031 1.00 95.69 216 VAL A O 1
ATOM 1649 N N . LEU A 1 217 ? -13.119 -6.996 30.018 1.00 96.06 217 LEU A N 1
ATOM 1650 C CA . LEU A 1 217 ? -14.253 -6.573 30.832 1.00 96.06 217 LEU A CA 1
ATOM 1651 C C . LEU A 1 217 ? -13.843 -5.419 31.742 1.00 96.06 217 LEU A C 1
ATOM 1653 O O . LEU A 1 217 ? -12.790 -5.465 32.377 1.00 96.06 217 LEU A O 1
ATOM 1657 N N . VAL A 1 218 ? -14.718 -4.423 31.865 1.00 95.25 218 VAL A N 1
ATOM 1658 C CA . VAL A 1 218 ? -14.632 -3.373 32.886 1.00 95.25 218 VAL A CA 1
ATOM 1659 C C . VAL A 1 218 ? -15.832 -3.539 33.819 1.00 95.25 218 VAL A C 1
ATOM 1661 O O . VAL A 1 218 ? -16.944 -3.164 33.442 1.00 95.25 218 VAL A O 1
ATOM 1664 N N . PRO A 1 219 ? -15.653 -4.132 35.010 1.00 94.00 219 PRO A N 1
ATOM 1665 C CA . PRO A 1 219 ? -16.728 -4.341 35.983 1.00 94.00 219 PRO A CA 1
ATOM 1666 C C . PRO A 1 219 ? -17.373 -3.040 36.479 1.00 94.00 219 PRO A C 1
ATOM 1668 O O . PRO A 1 219 ? -16.818 -1.957 36.299 1.00 94.00 219 PRO A O 1
ATOM 1671 N N . ASP A 1 220 ? -18.566 -3.139 37.070 1.00 89.69 220 ASP A N 1
ATOM 1672 C CA . ASP A 1 220 ? -19.356 -1.978 37.525 1.00 89.69 220 ASP A CA 1
ATOM 1673 C C . ASP A 1 220 ? -18.747 -1.223 38.706 1.00 89.69 220 ASP A C 1
ATOM 1675 O O . ASP A 1 220 ? -18.964 -0.027 38.853 1.00 89.69 220 ASP A O 1
ATOM 1679 N N . ASP A 1 221 ? -17.919 -1.894 39.501 1.00 92.19 221 ASP A N 1
ATOM 1680 C CA . ASP A 1 221 ? -17.141 -1.295 40.585 1.00 92.19 221 ASP A CA 1
ATOM 1681 C C . ASP A 1 221 ? -15.839 -0.626 40.107 1.00 92.19 221 ASP A C 1
ATOM 1683 O O . ASP A 1 221 ? -15.077 -0.107 40.921 1.00 92.19 221 ASP A O 1
ATOM 1687 N N . SER A 1 222 ? -15.569 -0.607 38.796 1.00 93.31 222 SER A N 1
ATOM 1688 C CA . SER A 1 222 ? -14.432 0.121 38.234 1.00 93.31 222 SER A CA 1
ATOM 1689 C C . SER A 1 222 ? -14.647 1.637 38.328 1.00 93.31 222 SER A C 1
ATOM 1691 O O . SER A 1 222 ? -15.710 2.126 37.944 1.00 93.31 222 SER A O 1
ATOM 1693 N N . PRO A 1 223 ? -13.628 2.429 38.715 1.00 94.00 223 PRO A N 1
ATOM 1694 C CA . PRO A 1 223 ? -13.745 3.886 38.759 1.00 94.00 223 PRO A CA 1
ATOM 1695 C C . PRO A 1 223 ? -13.771 4.539 37.366 1.00 94.00 223 PRO A C 1
ATOM 1697 O O . PRO A 1 223 ? -13.865 5.765 37.268 1.00 94.00 223 PRO A O 1
ATOM 1700 N N . PHE A 1 224 ? -13.630 3.759 36.288 1.00 94.12 224 PHE A N 1
ATOM 1701 C CA . PHE A 1 224 ? -13.533 4.255 34.919 1.00 94.12 224 PHE A CA 1
ATOM 1702 C C . PHE A 1 224 ? -14.886 4.302 34.202 1.00 94.12 224 PHE A C 1
ATOM 1704 O O . PHE A 1 224 ? -15.480 3.276 33.871 1.00 94.12 224 PHE A O 1
ATOM 1711 N N . ASP A 1 225 ? -15.297 5.519 33.854 1.00 94.31 225 ASP A N 1
ATOM 1712 C CA . ASP A 1 225 ? -16.433 5.785 32.973 1.00 94.31 225 ASP A CA 1
ATOM 1713 C C . ASP A 1 225 ? -15.992 5.840 31.514 1.00 94.31 225 ASP A C 1
ATOM 1715 O O . ASP A 1 225 ? -15.049 6.567 31.181 1.00 94.31 225 ASP A O 1
ATOM 1719 N N . ALA A 1 226 ? -16.735 5.171 30.632 1.00 94.56 226 ALA A N 1
ATOM 1720 C CA . ALA A 1 226 ? -16.617 5.369 29.192 1.00 94.56 226 ALA A CA 1
ATOM 1721 C C . ALA A 1 226 ? -17.036 6.805 28.831 1.00 94.56 226 ALA A C 1
ATOM 1723 O O . ALA A 1 226 ? -18.091 7.278 29.261 1.00 94.56 226 ALA A O 1
ATOM 1724 N N . ARG A 1 227 ? -16.207 7.518 28.062 1.00 94.62 227 ARG A N 1
ATOM 1725 C CA . ARG A 1 227 ? -16.457 8.916 27.666 1.00 94.62 227 ARG A CA 1
ATOM 1726 C C . ARG A 1 227 ? -16.601 9.125 26.169 1.00 94.62 227 ARG A C 1
ATOM 1728 O O . ARG A 1 227 ? -17.212 10.114 25.781 1.00 94.62 227 ARG A O 1
ATOM 1735 N N . GLY A 1 228 ? -16.085 8.214 25.357 1.00 91.94 228 GLY A N 1
ATOM 1736 C CA . GLY A 1 228 ? -16.220 8.269 23.910 1.00 91.94 228 GLY A CA 1
ATOM 1737 C C . GLY A 1 228 ? -14.975 7.734 23.233 1.00 91.94 228 GLY A C 1
ATOM 1738 O O . GLY A 1 228 ? -14.336 6.813 23.741 1.00 91.94 228 GLY A O 1
ATOM 1739 N N . VAL A 1 229 ? -14.649 8.341 22.103 1.00 91.31 229 VAL A N 1
ATOM 1740 C CA . VAL A 1 229 ? -13.559 7.948 21.214 1.00 91.31 229 VAL A CA 1
ATOM 1741 C C . VAL A 1 229 ? -12.702 9.175 20.919 1.00 91.31 229 VAL A C 1
ATOM 1743 O O . VAL A 1 229 ? -13.223 10.292 20.869 1.00 91.31 229 VAL A O 1
ATOM 1746 N N . VAL A 1 230 ? -11.393 8.997 20.778 1.00 89.69 230 VAL A N 1
ATOM 1747 C CA . VAL A 1 230 ? -10.451 10.088 20.499 1.00 89.69 230 VAL A CA 1
ATOM 1748 C C . VAL A 1 230 ? -9.375 9.625 19.528 1.00 89.69 230 VAL A C 1
ATOM 1750 O O . VAL A 1 230 ? -8.833 8.539 19.698 1.00 89.69 230 VAL A O 1
ATOM 1753 N N . ASP A 1 231 ? -9.072 10.445 18.528 1.00 85.12 231 ASP A N 1
ATOM 1754 C CA . ASP A 1 231 ? -7.900 10.276 17.664 1.00 85.12 231 ASP A CA 1
ATOM 1755 C C . ASP A 1 231 ? -6.706 10.998 18.305 1.00 85.12 231 ASP A C 1
ATOM 1757 O O . ASP A 1 231 ? -6.830 12.152 18.733 1.00 85.12 231 ASP A O 1
ATOM 1761 N N . LEU A 1 232 ? -5.568 10.314 18.418 1.00 80.00 232 LEU A N 1
ATOM 1762 C CA . LEU A 1 232 ? -4.342 10.869 18.999 1.00 80.00 232 LEU A CA 1
ATOM 1763 C C . LEU A 1 232 ? -3.402 11.489 17.953 1.00 80.00 232 LEU A C 1
ATOM 1765 O O . LEU A 1 232 ? -2.281 11.868 18.295 1.00 80.00 232 LEU A O 1
ATOM 1769 N N . GLY A 1 233 ? -3.863 11.632 16.710 1.00 67.00 233 GLY A N 1
ATOM 1770 C CA . GLY A 1 233 ? -3.089 12.104 15.565 1.00 67.00 233 GLY A CA 1
ATOM 1771 C C . GLY A 1 233 ? -2.362 10.983 14.822 1.00 67.00 233 GLY A C 1
ATOM 1772 O O . GLY A 1 233 ? -1.510 11.277 13.9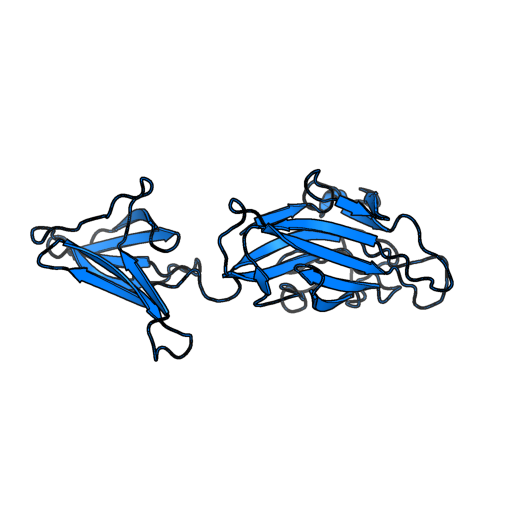88 1.00 67.00 233 GLY A O 1
ATOM 1773 N N . ASP A 1 234 ? -2.666 9.724 15.141 1.00 64.31 234 ASP A N 1
ATOM 1774 C CA . ASP A 1 234 ? -2.171 8.526 14.457 1.00 64.31 234 ASP A CA 1
ATOM 1775 C C . ASP A 1 234 ? -3.190 7.958 13.458 1.00 64.31 234 ASP A C 1
ATOM 1777 O O . ASP A 1 234 ? -2.925 6.929 12.840 1.00 64.31 234 ASP A O 1
ATOM 1781 N N . GLY A 1 235 ? -4.339 8.625 13.299 1.00 65.69 235 GLY A N 1
ATOM 1782 C CA . GLY A 1 235 ? -5.416 8.192 12.416 1.00 65.69 235 GLY A CA 1
ATOM 1783 C C . GLY A 1 235 ? -6.274 7.078 13.013 1.00 65.69 235 GLY A C 1
ATOM 1784 O O . GLY A 1 235 ? -7.168 6.592 12.334 1.00 65.69 235 GLY A O 1
ATOM 1785 N N . ASN A 1 236 ? -6.055 6.683 14.276 1.00 74.62 236 ASN A N 1
ATOM 1786 C CA . ASN A 1 236 ? -6.803 5.616 14.939 1.00 74.62 236 ASN A CA 1
ATOM 1787 C C . ASN A 1 236 ? -7.625 6.172 16.102 1.00 74.62 236 ASN A C 1
ATOM 1789 O O . ASN A 1 236 ? -7.097 6.700 17.086 1.00 74.62 236 ASN A O 1
ATOM 1793 N N . ARG A 1 237 ? -8.951 5.993 16.059 1.00 84.62 237 ARG A N 1
ATOM 1794 C CA . ARG A 1 237 ? -9.802 6.387 17.191 1.00 84.62 237 ARG A CA 1
ATOM 1795 C C . ARG A 1 237 ? -9.765 5.346 18.304 1.00 84.62 237 ARG A C 1
ATOM 1797 O O . ARG A 1 237 ? -10.070 4.175 18.114 1.00 84.62 237 ARG A O 1
ATOM 1804 N N . SER A 1 238 ? -9.447 5.821 19.498 1.00 90.44 238 SER A N 1
ATOM 1805 C CA . SER A 1 238 ? -9.198 5.032 20.701 1.00 90.44 238 SER A CA 1
ATOM 1806 C C . SER A 1 238 ? -10.280 5.271 21.767 1.00 90.44 238 SER A C 1
ATOM 1808 O O . SER A 1 238 ? -10.700 6.421 21.944 1.00 90.44 238 SER A O 1
ATOM 1810 N N . PRO A 1 239 ? -10.726 4.248 22.530 1.00 94.62 239 PRO A N 1
ATOM 1811 C CA . PRO A 1 239 ? -11.607 4.440 23.677 1.00 94.62 239 PRO A CA 1
ATOM 1812 C C . PRO A 1 239 ? -11.033 5.428 24.698 1.00 94.62 239 PRO A C 1
ATOM 1814 O O . PRO A 1 239 ? -9.924 5.255 25.213 1.00 94.62 239 PRO A O 1
ATOM 1817 N N . LEU A 1 240 ? -11.831 6.442 25.029 1.00 95.38 240 LEU A N 1
ATOM 1818 C CA . LEU A 1 240 ? -11.540 7.436 26.051 1.00 95.38 240 LEU A CA 1
ATOM 1819 C C . LEU A 1 240 ? -12.305 7.113 27.334 1.00 95.38 240 LEU A C 1
ATOM 1821 O O . LEU A 1 240 ? -13.535 7.002 27.342 1.00 95.38 240 LEU A O 1
ATOM 1825 N N . TRP A 1 241 ? -11.573 7.060 28.438 1.00 96.50 241 TRP A N 1
ATOM 1826 C CA . TRP A 1 241 ? -12.084 6.762 29.766 1.00 96.50 241 TRP A CA 1
ATOM 1827 C C . TRP A 1 241 ? -11.756 7.877 30.748 1.00 96.50 241 TRP A C 1
ATOM 1829 O O . TRP A 1 241 ? -10.680 8.470 30.700 1.00 96.50 241 TRP A O 1
ATOM 1839 N N . ARG A 1 242 ? -12.646 8.119 31.709 1.00 95.62 242 ARG A N 1
ATOM 1840 C CA . ARG A 1 242 ? -12.385 9.031 32.829 1.00 95.62 242 ARG A CA 1
ATOM 1841 C C . ARG A 1 242 ? -12.437 8.277 34.141 1.00 95.62 242 ARG A C 1
ATOM 1843 O O . ARG A 1 242 ? -13.453 7.662 34.447 1.00 95.62 242 ARG A O 1
ATOM 1850 N N . ASN A 1 243 ? -11.377 8.388 34.931 1.00 95.44 243 ASN A N 1
ATOM 1851 C CA . ASN A 1 243 ? -11.387 7.931 36.308 1.00 95.44 243 ASN A CA 1
ATOM 1852 C C . ASN A 1 243 ? -12.174 8.939 37.159 1.00 95.44 243 ASN A C 1
ATOM 1854 O O . ASN A 1 243 ? -11.808 10.112 37.262 1.00 95.44 243 ASN A O 1
ATOM 1858 N N . THR A 1 244 ? -13.287 8.499 37.733 1.00 94.06 244 THR A N 1
ATOM 1859 C CA . THR A 1 244 ? -14.201 9.351 38.503 1.00 94.06 244 THR A CA 1
ATOM 1860 C C . THR A 1 244 ? -13.699 9.669 39.910 1.00 94.06 244 THR A C 1
ATOM 1862 O O . THR A 1 244 ? -14.123 10.674 40.479 1.00 94.06 244 THR A O 1
ATOM 1865 N N . GLU A 1 245 ? -12.761 8.883 40.438 1.00 94.19 245 GLU A N 1
ATOM 1866 C CA . GLU A 1 245 ? -12.174 9.071 41.767 1.00 94.19 245 GLU A CA 1
ATOM 1867 C C . GLU A 1 245 ? -10.988 10.040 41.736 1.00 94.19 245 GLU A C 1
ATOM 1869 O O . GLU A 1 245 ? -10.889 10.935 42.574 1.00 94.19 245 GLU A O 1
ATOM 1874 N N . THR A 1 246 ? -10.088 9.885 40.760 1.00 93.44 246 THR A N 1
ATOM 1875 C CA . THR A 1 246 ? -8.861 10.694 40.650 1.00 93.44 246 THR A CA 1
ATOM 1876 C C . THR A 1 246 ? -9.011 11.892 39.717 1.00 93.44 246 THR A C 1
ATOM 1878 O O . THR A 1 246 ? -8.179 12.796 39.730 1.00 93.44 246 THR A O 1
ATOM 1881 N N . GLY A 1 247 ? -10.043 11.896 38.869 1.00 92.56 247 GLY A N 1
ATOM 1882 C CA . GLY A 1 247 ? -10.211 12.872 37.793 1.00 92.56 247 GLY A CA 1
ATOM 1883 C C . GLY A 1 247 ? -9.259 12.671 36.609 1.00 92.56 247 GLY A C 1
ATOM 1884 O O . GLY A 1 247 ? -9.323 13.453 35.660 1.00 92.56 247 GLY A O 1
ATOM 1885 N N . GLY A 1 248 ? -8.397 11.650 36.654 1.00 95.50 248 GLY A N 1
ATOM 1886 C CA . GLY A 1 248 ? -7.501 11.281 35.562 1.00 95.50 248 GLY A CA 1
ATOM 1887 C C . GLY A 1 248 ? -8.236 10.713 34.348 1.00 95.50 248 GLY A C 1
ATOM 1888 O O . GLY A 1 248 ? -9.434 10.414 34.388 1.00 95.50 248 GLY A O 1
ATOM 1889 N N . VAL A 1 249 ? -7.498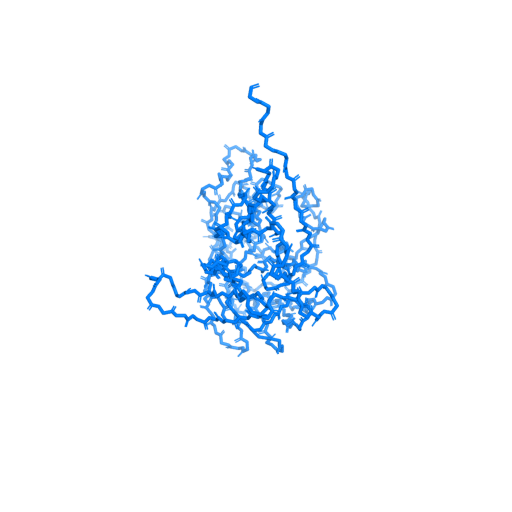 10.542 33.256 1.00 95.88 249 VAL A N 1
ATOM 1890 C CA . VAL A 1 249 ? -8.012 10.026 31.983 1.00 95.88 249 VAL A CA 1
ATOM 1891 C C . VAL A 1 249 ? -7.210 8.793 31.588 1.00 95.88 249 VAL A C 1
ATOM 1893 O O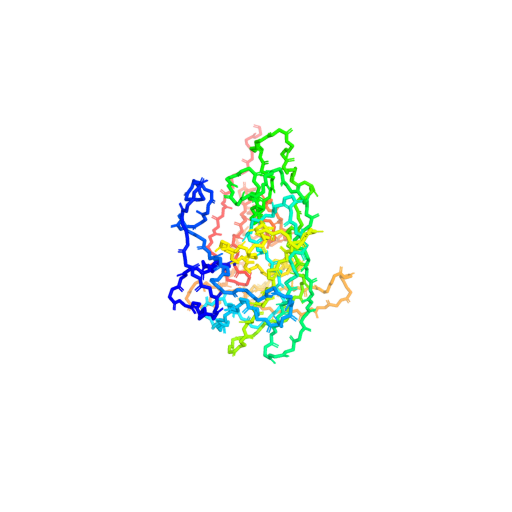 . VAL A 1 249 ? -6.008 8.733 31.838 1.00 95.88 249 VAL A O 1
ATOM 1896 N N . ALA A 1 250 ? -7.868 7.810 30.979 1.00 96.00 250 ALA A N 1
ATOM 1897 C CA . ALA A 1 250 ? -7.192 6.714 30.301 1.00 96.00 250 ALA A CA 1
ATOM 1898 C C . ALA A 1 250 ? -7.607 6.673 28.830 1.00 96.00 250 ALA A C 1
ATOM 1900 O O . ALA A 1 250 ? -8.784 6.837 28.514 1.00 96.00 250 ALA A O 1
ATOM 1901 N N . ILE A 1 251 ? -6.645 6.454 27.943 1.00 95.06 251 ILE A N 1
ATOM 1902 C CA . ILE A 1 251 ? -6.872 6.227 26.516 1.00 95.06 251 ILE A CA 1
ATOM 1903 C C . ILE A 1 251 ? -6.376 4.825 26.205 1.00 95.06 251 ILE A C 1
ATOM 1905 O O . ILE A 1 251 ? -5.255 4.475 26.574 1.00 95.06 251 ILE A O 1
ATOM 1909 N N . TRP A 1 252 ? -7.219 4.007 25.591 1.00 93.81 252 TRP A N 1
ATOM 1910 C CA . TRP A 1 252 ? -6.853 2.645 25.219 1.00 93.81 252 TRP A CA 1
ATOM 1911 C C . TRP A 1 252 ? -6.417 2.628 23.769 1.00 93.81 252 TRP A C 1
ATOM 1913 O O . TRP A 1 252 ? -7.237 2.879 22.897 1.00 93.81 252 TRP A O 1
ATOM 1923 N N . LYS A 1 253 ? -5.146 2.331 23.511 1.00 89.56 253 LYS A N 1
ATOM 1924 C CA . LYS A 1 253 ? -4.700 2.088 22.145 1.00 89.56 253 LYS A CA 1
ATOM 1925 C C . LYS A 1 253 ? -5.259 0.765 21.653 1.00 89.56 253 LYS A C 1
ATOM 1927 O O . LYS A 1 253 ? -5.229 -0.237 22.375 1.00 89.56 253 LYS A O 1
ATOM 1932 N N . MET A 1 254 ? -5.731 0.796 20.418 1.00 85.06 254 MET A N 1
ATOM 1933 C CA . MET A 1 254 ? -6.414 -0.310 19.773 1.00 85.06 254 MET A CA 1
ATOM 1934 C C . MET A 1 254 ? -5.744 -0.647 18.446 1.00 85.06 254 MET A C 1
ATOM 1936 O O . MET A 1 254 ? -5.242 0.241 17.763 1.00 85.06 254 MET A O 1
ATOM 1940 N N . GLU A 1 255 ? -5.811 -1.917 18.070 1.00 78.25 255 GLU A N 1
ATOM 1941 C CA . GLU A 1 255 ? -5.623 -2.380 16.698 1.00 78.25 255 GLU A CA 1
ATOM 1942 C C . GLU A 1 255 ? -6.951 -3.007 16.253 1.00 78.25 255 GLU A C 1
ATOM 1944 O O . GLU A 1 255 ? -7.323 -4.104 16.675 1.00 78.25 255 GLU A O 1
ATOM 1949 N N . GLY A 1 256 ? -7.763 -2.236 15.522 1.00 77.38 256 GLY A N 1
ATOM 1950 C CA . GLY A 1 256 ? -9.174 -2.566 15.305 1.00 77.38 256 GLY A CA 1
ATOM 1951 C C . GLY A 1 256 ? -9.942 -2.690 16.632 1.00 77.38 256 GLY A C 1
ATOM 1952 O O . GLY A 1 256 ? -10.037 -1.736 17.401 1.00 77.38 256 GLY A O 1
ATOM 1953 N N . SER A 1 257 ? -10.488 -3.876 16.925 1.00 84.31 257 SER A N 1
ATOM 1954 C CA . SER A 1 257 ? -11.149 -4.176 18.210 1.00 84.31 257 SER A CA 1
ATOM 1955 C C . SER A 1 257 ? -10.232 -4.844 19.247 1.00 84.31 257 SER A C 1
ATOM 1957 O O . SER A 1 257 ? -10.715 -5.273 20.298 1.00 84.31 257 SER A O 1
ATOM 1959 N N . GLU A 1 258 ? -8.936 -4.990 18.967 1.00 87.69 258 GLU A N 1
ATOM 1960 C CA . GLU A 1 258 ? -7.969 -5.588 19.889 1.00 87.69 258 GLU A CA 1
ATOM 1961 C C . GLU A 1 258 ? -7.294 -4.517 20.754 1.00 87.69 258 GLU A C 1
ATOM 1963 O O . GLU A 1 258 ? -6.720 -3.553 20.253 1.00 87.69 258 GLU A O 1
ATOM 1968 N N . PHE A 1 259 ? -7.371 -4.679 22.070 1.00 91.31 259 PHE A N 1
ATOM 1969 C CA . PHE A 1 259 ? -6.712 -3.831 23.051 1.00 91.31 259 PHE A CA 1
ATOM 1970 C C . PHE A 1 259 ? -5.206 -4.099 23.078 1.00 91.31 259 PHE A C 1
ATOM 1972 O O . PHE A 1 259 ? -4.783 -5.230 23.327 1.00 91.31 259 PHE A O 1
ATOM 1979 N N . GLN A 1 260 ? -4.419 -3.034 22.916 1.00 89.31 260 GLN A N 1
ATOM 1980 C CA . GLN A 1 260 ? -2.957 -3.088 22.936 1.00 89.31 260 GLN A CA 1
ATOM 1981 C C . GLN A 1 260 ? -2.397 -2.612 24.281 1.00 89.31 260 GLN A C 1
ATOM 1983 O O . GLN A 1 260 ? -1.761 -3.366 25.017 1.00 89.31 260 GLN A O 1
ATOM 1988 N N . GLU A 1 261 ? -2.650 -1.350 24.632 1.00 92.38 261 GLU A N 1
ATOM 1989 C CA . GLU A 1 261 ? -2.151 -0.740 25.865 1.00 92.38 261 GLU A CA 1
ATOM 1990 C C . GLU A 1 261 ? -3.053 0.401 26.351 1.00 92.38 261 GLU A C 1
ATOM 1992 O O . GLU A 1 261 ? -3.850 0.958 25.597 1.00 92.38 261 GLU A O 1
ATOM 1997 N N . ALA A 1 262 ? -2.909 0.788 27.622 1.00 94.12 262 ALA A N 1
ATOM 1998 C CA . ALA A 1 262 ? -3.603 1.937 28.196 1.00 94.12 262 ALA A CA 1
ATOM 1999 C C . ALA A 1 262 ? -2.615 3.054 28.554 1.00 94.12 262 ALA A C 1
ATOM 2001 O O . ALA A 1 262 ? -1.711 2.867 29.368 1.00 94.12 262 ALA A O 1
ATOM 2002 N N . ILE A 1 263 ? -2.844 4.247 28.010 1.00 93.50 263 ILE A N 1
ATOM 2003 C CA . ILE A 1 263 ? -2.165 5.476 28.421 1.00 93.50 263 ILE A CA 1
ATOM 2004 C C . ILE A 1 263 ? -3.004 6.129 29.512 1.00 93.50 263 ILE A C 1
ATOM 2006 O O . ILE A 1 263 ? -4.123 6.564 29.254 1.00 93.50 263 ILE A O 1
ATOM 2010 N N . THR A 1 264 ? -2.467 6.234 30.725 1.00 93.38 264 THR A N 1
ATOM 2011 C CA . THR A 1 264 ? -3.157 6.870 31.857 1.00 93.38 264 THR A CA 1
ATOM 2012 C C . THR A 1 264 ? -2.498 8.182 32.255 1.00 93.38 264 THR A C 1
ATOM 2014 O O . THR A 1 264 ? -1.281 8.240 32.427 1.00 93.38 264 THR A O 1
ATOM 2017 N N . THR A 1 265 ? -3.303 9.212 32.491 1.00 89.50 265 THR A N 1
ATOM 2018 C CA . THR A 1 265 ? -2.863 10.517 32.990 1.00 89.50 265 THR A CA 1
ATOM 2019 C C . THR A 1 265 ? -3.492 10.826 34.346 1.00 89.50 265 THR A C 1
ATOM 2021 O O . THR A 1 265 ? -4.535 10.283 34.717 1.00 89.50 265 THR A O 1
ATOM 2024 N N . GLN A 1 266 ? -2.847 11.711 35.105 1.00 88.12 266 GLN A N 1
ATOM 2025 C CA . GLN A 1 266 ? -3.416 12.284 36.326 1.00 88.12 266 GLN A CA 1
ATOM 2026 C C . GLN A 1 266 ? -4.167 13.573 35.991 1.00 88.12 266 GLN A C 1
ATOM 2028 O O . GLN A 1 266 ? -3.846 14.246 35.009 1.00 88.12 266 GLN A O 1
ATOM 2033 N N . ALA A 1 267 ? -5.140 13.941 36.826 1.00 84.31 267 ALA A N 1
ATOM 2034 C CA . ALA A 1 267 ? -5.738 15.267 36.740 1.00 84.31 267 ALA A CA 1
ATOM 2035 C C . ALA A 1 267 ? -4.650 16.350 36.924 1.00 84.31 267 ALA A C 1
ATOM 2037 O O . ALA A 1 267 ? -3.735 16.155 37.733 1.00 84.31 267 ALA A O 1
ATOM 2038 N N . PRO A 1 268 ? -4.728 17.489 36.210 1.00 79.19 268 PRO A N 1
ATOM 2039 C CA . PRO A 1 268 ? -3.839 18.617 36.459 1.00 79.19 268 PRO A CA 1
ATOM 2040 C C . PRO A 1 268 ? -3.893 19.039 37.932 1.00 79.19 268 PRO A C 1
ATOM 2042 O O . PRO A 1 268 ? -4.970 19.071 38.530 1.00 79.19 268 PRO A O 1
ATOM 2045 N N . ALA A 1 269 ? -2.741 19.387 38.508 1.00 76.75 269 ALA A N 1
ATOM 2046 C CA . ALA A 1 269 ? -2.720 20.049 39.807 1.00 76.75 269 ALA A CA 1
ATOM 2047 C C . ALA A 1 269 ? -3.395 21.425 39.668 1.00 76.75 269 ALA A C 1
ATOM 2049 O O . ALA A 1 269 ? -3.033 22.197 38.777 1.00 76.75 269 ALA A O 1
ATOM 2050 N N . GLY A 1 270 ? -4.403 21.678 40.505 1.00 57.91 270 GLY A N 1
ATOM 2051 C CA . GLY A 1 270 ? -5.077 22.976 40.612 1.00 57.91 270 GLY A CA 1
ATOM 2052 C C . GLY A 1 270 ? -4.268 24.009 41.380 1.00 57.91 270 GLY A C 1
ATOM 2053 O O . GLY A 1 270 ? -3.380 23.607 42.168 1.00 57.91 270 GLY A O 1
#

Secondary structure (DSSP, 8-state):
-EEEETTSTTSEEESEEEE-GGGGGGTSGGG-EEEE----SS-----EEEEEE--TTT--SEEEEEEEEEE--SS---EEEEEETTEEEEEEE--S--S-SS--TTSEE-SSS-B--SSSPBPSSS---SSEEEEEE-TTPEEEEEE--B-TTSSS--B---EEEEEEEE-SS-TT---EEEE-TTT-BEEEEEE-TTSSSEEEEEE-EETTSPBPB--TT-SEEEEEEEE-SSS-EEEEEEETTT--EEEEEEETTEEEEEEEEPPPP-

Foldseek 3Di:
DDKFFQPDPQKDKDQKDKDQPQVCLVPFDVRIWIFRNDADPPDDQPWIKIKHFDAVVNHAWFWKQKFWKFFAALWWFKKKFKDKQPHTQDIDTRDPNFYDLDGHQQRIQDSAAWRPDDPDTGGRVNRCPSVGAGDTHHHGIMIMMIIHWGGPPSDPRIPRGMTRMMDMGHGPPQLQAQQWWDADQQWQWIKTFHAPPVNPGTDDIDTAEEPVRHGDGDYNPAQKDFDTWDDPVPSHTWTWIARNPQRKIWTFDDNNRYTDDIDIDGDDDD

pLDDT: mean 89.36, std 10.48, range [45.5, 98.81]

Radius of gyration: 23.71 Å; chains: 1; bounding box: 50×39×74 Å

Sequence (270 aa):
MVLIEAESDRVTRVNYETTSANNIDTVASGGRAVQISSFNDPVEENPGVLRFQWTADDGPAGKYDISIAYFDEEDGESPLTFSVNDNVVGTYVYNLNLPGITAEPRNYVPLSGGNPRGPRPLSAEDNPNAIFQGVDLAPGDEIEISVLADSINNDANFELGRLDAIEITPAEDIIPSLDLFWRNPVTGQLGVWTLNDEGTSVETAAFIKDQSGKEVLVPDDSPFDARGVVDLGDGNRSPLWRNTETGGVAIWKMEGSEFQEAITTQAPAG